Protein AF-A0A1Y6LIG5-F1 (afdb_monomer)

Sequence (321 aa):
MLHDAGLGRTTDVGEYTGQTAYNPFTGQGYNPLLRKSNYSGFVENLHLRDEGGRVHIETVPLVTDLVQSIHDTGANVVLQLDFKEKDAVAPTYYALKSMTNAAGVPANEWCIYKTQAVWWKTPEDFEAEAWVQDAFANNISLTLLPVYQPADSWSWDIAASVKAFQRTNYSISSEFEKKSQGGPLQEGQDAVLDGRAEGNVSFDTFGCFFAIGDLVQPISTAFYDTANFSLPADERVNGSVFQYSENHAPVLLDIFAGNATSDGRDHRSDFDWILQQGNTWVIADTADLWHARLQAEGKRNLTRMLADGKSLPEPGRGWYV

Foldseek 3Di:
DDDDQWDQPFWCLQVVVVKAGQFLQQLDIDTDGPVVDDVPPGQQCIFTADLLGDTDPDGDDDPLVVLVVQQVVVPPAAAEDQDPDPVVVLVVLVSQQPGAHVVRHGNQLRHEDEDACVCPLAPVSVCPDPSNVVCVVVVNQGAYEYEYELVVLVPDDLLVSLLRLQQDLRYAEYEYLQFEPPFSCNSNLVSLVVCVVVVNGNYSAYEYEQCQASDDDNPDPSGRCSPPDDDDPDQDDPLWGWHGDNNHHTDTPLVVCPSRYPPSGRCSNPVVVRVVSPHPDYDYDPVVVVCVVCVVVVNDDCVVVDDPPDDDDDPDDPDDD

pLDDT: mean 85.9, std 14.22, range [24.58, 98.5]

Organism: NCBI:txid1276529

Mean predicted aligned error: 7.22 Å

Secondary structure (DSSP, 8-state):
--SSSBSTTTB-HHHHTTSPPPBTTTTBS---BGGGS-TTTTGGGPEEE-TTS-EEEEE---HHHHHHHHHHHT----EEEE-SSGGGHHHHHHHHTT-B-TT--BHHHHEEEEEEGGG-SSHHHHHTSHHHHHHHHTT----EEEEE-TTGGGTS-HHHHHHHHTT-SSB--EEE---STTSTTHHHHHHHHHHHHHS--S---EEEEE---S-----SSS----TTPPPPSSSEETTEEEEEETTEEEEEGGGGTGGG-SSS--GGG-HHHHHHTT-SEEEES-HHHHHHHHHHTT----GGGSPTTPPPPP---SS--

Structure (mmCIF, N/CA/C/O backbone):
data_AF-A0A1Y6LIG5-F1
#
_entry.id   AF-A0A1Y6LIG5-F1
#
loop_
_atom_site.group_PDB
_atom_site.id
_atom_site.type_symbol
_atom_site.label_atom_id
_atom_site.label_alt_id
_atom_site.label_comp_id
_atom_site.label_asym_id
_atom_site.label_entity_id
_atom_site.label_seq_id
_atom_site.pdbx_PDB_ins_code
_atom_site.Cartn_x
_atom_site.Cartn_y
_atom_site.Cartn_z
_atom_site.occupancy
_atom_site.B_iso_or_equiv
_atom_site.auth_seq_id
_atom_site.auth_comp_id
_atom_site.auth_asym_id
_atom_site.auth_atom_id
_atom_site.pdbx_PDB_model_num
ATOM 1 N N . MET A 1 1 ? 1.747 -1.627 12.803 1.00 89.06 1 MET A N 1
ATOM 2 C CA . MET A 1 1 ? 1.255 -1.739 11.417 1.00 89.06 1 MET A CA 1
ATOM 3 C C . MET A 1 1 ? -0.187 -1.283 11.422 1.00 89.06 1 MET A C 1
ATOM 5 O O . MET A 1 1 ? -0.983 -1.905 12.110 1.00 89.06 1 MET A O 1
ATOM 9 N N . LEU A 1 2 ? -0.508 -0.179 10.751 1.00 90.88 2 LEU A N 1
ATOM 10 C CA . LEU A 1 2 ? -1.855 0.397 10.727 1.00 90.88 2 LEU A CA 1
ATOM 11 C C . LEU A 1 2 ? -2.126 0.993 9.347 1.00 90.88 2 LEU A C 1
ATOM 13 O O . LEU A 1 2 ? -1.211 1.525 8.721 1.00 90.88 2 LEU A O 1
ATOM 17 N N . HIS A 1 3 ? -3.372 0.885 8.888 1.00 88.81 3 HIS A N 1
ATOM 18 C CA . HIS A 1 3 ? -3.803 1.460 7.614 1.00 88.81 3 HIS A CA 1
ATOM 19 C C . HIS A 1 3 ? -3.989 2.982 7.703 1.00 88.81 3 HIS A C 1
ATOM 21 O O . HIS A 1 3 ? -3.604 3.714 6.793 1.00 88.81 3 HIS A O 1
ATOM 27 N N . ASP A 1 4 ? -4.585 3.452 8.798 1.00 88.88 4 ASP A N 1
ATOM 28 C CA . ASP A 1 4 ? -5.012 4.839 8.955 1.00 88.88 4 ASP A CA 1
ATOM 29 C C . ASP A 1 4 ? -3.943 5.712 9.607 1.00 88.88 4 ASP A C 1
ATOM 31 O O . ASP A 1 4 ? -3.130 5.259 10.412 1.00 88.88 4 ASP A O 1
ATOM 35 N N . ALA A 1 5 ? -4.020 7.016 9.335 1.00 90.31 5 ALA A N 1
ATOM 36 C CA . ALA A 1 5 ? -3.227 8.011 10.050 1.00 90.31 5 ALA A CA 1
ATOM 37 C C . ALA A 1 5 ? -3.670 8.188 11.516 1.00 90.31 5 ALA A C 1
ATOM 39 O O . ALA A 1 5 ? -2.888 8.670 12.338 1.00 90.31 5 ALA A O 1
ATOM 40 N N . GLY A 1 6 ? -4.920 7.844 11.839 1.00 93.00 6 GLY A N 1
ATOM 41 C CA . GLY A 1 6 ? -5.501 7.921 13.176 1.00 93.00 6 GLY A CA 1
ATOM 42 C C . GLY A 1 6 ? -5.619 6.551 13.846 1.00 93.00 6 GLY A C 1
ATOM 43 O O . GLY A 1 6 ? -5.797 5.538 13.178 1.00 93.00 6 GLY A O 1
ATOM 44 N N . LEU A 1 7 ? -5.529 6.518 15.176 1.00 95.56 7 LEU A N 1
ATOM 45 C CA . LEU A 1 7 ? -5.604 5.283 15.966 1.00 95.56 7 LEU A CA 1
ATOM 46 C C . LEU A 1 7 ? -7.049 4.813 16.226 1.00 95.56 7 LEU A C 1
ATOM 48 O O . LEU A 1 7 ? -7.279 3.645 16.515 1.00 95.56 7 LEU A O 1
ATOM 52 N N . GLY A 1 8 ? -8.039 5.698 16.140 1.00 93.44 8 GLY A N 1
ATOM 53 C CA . GLY A 1 8 ? -9.377 5.476 16.689 1.00 93.44 8 GLY A CA 1
ATOM 54 C C . GLY A 1 8 ? -10.222 4.419 15.977 1.00 93.44 8 GLY A C 1
ATOM 55 O O . GLY A 1 8 ? -10.993 3.728 16.635 1.00 93.44 8 GLY A O 1
ATOM 56 N N . ARG A 1 9 ? -10.104 4.276 14.649 1.00 89.56 9 ARG A N 1
ATOM 57 C CA . ARG A 1 9 ? -10.983 3.369 13.885 1.00 89.56 9 ARG A CA 1
ATOM 58 C C . ARG A 1 9 ? -10.704 1.900 14.193 1.00 89.56 9 ARG A C 1
ATOM 60 O O . ARG A 1 9 ? -11.644 1.130 14.369 1.00 89.56 9 ARG A O 1
ATOM 67 N N . THR A 1 10 ? -9.428 1.532 14.253 1.00 92.62 10 THR A N 1
ATOM 68 C CA . THR A 1 10 ? -8.965 0.137 14.312 1.00 92.62 10 THR A CA 1
ATOM 69 C C . THR A 1 10 ? -8.335 -0.226 15.652 1.00 92.62 10 THR A C 1
ATOM 71 O O . THR A 1 10 ? -7.702 -1.274 15.753 1.00 92.62 10 THR A O 1
ATOM 74 N N . THR A 1 11 ? -8.462 0.628 16.673 1.00 96.00 11 THR A N 1
ATOM 75 C CA . THR A 1 11 ? -7.989 0.327 18.031 1.00 96.00 11 THR A CA 1
ATOM 76 C C . THR A 1 11 ? -9.001 0.730 19.107 1.00 96.00 11 THR A C 1
ATOM 78 O O . THR A 1 11 ? -10.053 1.313 18.824 1.00 96.00 11 THR A O 1
ATOM 81 N N . ASP A 1 12 ? -8.683 0.422 20.359 1.00 95.94 12 ASP A N 1
ATOM 82 C CA . ASP A 1 12 ? -9.413 0.823 21.563 1.00 95.94 12 ASP A CA 1
ATOM 83 C C . ASP A 1 12 ? -8.866 2.100 22.230 1.00 95.9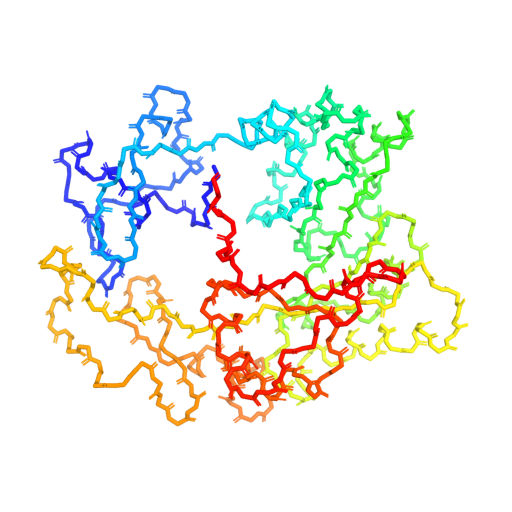4 12 ASP A C 1
ATOM 85 O O . ASP A 1 12 ? -9.134 2.357 23.401 1.00 95.94 12 ASP A O 1
ATOM 89 N N . VAL A 1 13 ? -8.112 2.939 21.507 1.00 97.44 13 VAL A N 1
ATOM 90 C CA . VAL A 1 13 ? -7.449 4.136 22.066 1.00 97.44 13 VAL A CA 1
ATOM 91 C C . VAL A 1 13 ? -8.383 5.081 22.836 1.00 97.44 13 VAL A C 1
ATOM 93 O O . VAL A 1 13 ? -7.949 5.737 23.787 1.00 97.44 13 VAL A O 1
ATOM 96 N N . GLY A 1 14 ? -9.660 5.166 22.450 1.00 95.81 14 GLY A N 1
ATOM 97 C CA . GLY A 1 14 ? -10.672 5.911 23.197 1.00 95.81 14 GLY A CA 1
ATOM 98 C C . GLY A 1 14 ? -10.867 5.309 24.583 1.00 95.81 14 GLY A C 1
ATOM 99 O O . GLY A 1 14 ? -10.569 5.959 25.584 1.00 95.81 14 GLY A O 1
ATOM 100 N N . GLU A 1 15 ? -11.275 4.045 24.637 1.00 94.62 15 GLU A N 1
ATOM 101 C CA . GLU A 1 15 ? -11.509 3.291 25.865 1.00 94.62 15 GLU A CA 1
ATOM 102 C C . GLU A 1 15 ? -10.270 3.217 26.758 1.00 94.62 15 GLU A C 1
ATOM 104 O O . GLU A 1 15 ? -10.359 3.515 27.950 1.00 94.62 15 GLU A O 1
ATOM 109 N N . TYR A 1 16 ? -9.109 2.902 26.180 1.00 96.25 16 TYR A N 1
ATOM 110 C CA . TYR A 1 16 ? -7.832 2.812 26.889 1.00 96.25 16 TYR A CA 1
ATOM 111 C C . TYR A 1 16 ? -7.456 4.131 27.584 1.00 96.25 16 TYR A C 1
ATOM 113 O O . TYR A 1 16 ? -6.879 4.131 28.671 1.00 96.25 16 TYR A O 1
ATOM 121 N N . THR A 1 17 ? -7.814 5.275 26.988 1.00 96.25 17 THR A N 1
ATOM 122 C CA . THR A 1 17 ? -7.544 6.609 27.557 1.00 96.25 17 THR A CA 1
ATOM 123 C C . THR A 1 17 ? -8.713 7.192 28.356 1.00 96.25 17 THR A C 1
ATOM 125 O O . THR A 1 17 ? -8.629 8.332 28.817 1.00 96.25 17 THR A O 1
ATOM 128 N N . GLY A 1 18 ? -9.800 6.436 28.545 1.00 95.69 18 GLY A N 1
ATOM 129 C CA . GLY A 1 18 ? -11.006 6.897 29.239 1.00 95.69 18 GLY A CA 1
ATOM 130 C C . GLY A 1 18 ? -11.817 7.943 28.464 1.00 95.69 18 GLY A C 1
ATOM 131 O O . GLY A 1 18 ? -12.606 8.677 29.058 1.00 95.69 18 GLY A O 1
ATOM 132 N N . GLN A 1 19 ? -11.612 8.039 27.151 1.00 96.31 19 GLN A N 1
ATOM 133 C CA . GLN A 1 19 ? -12.346 8.913 26.243 1.00 96.31 19 GLN A CA 1
ATOM 134 C C . GLN A 1 19 ? -13.393 8.132 25.442 1.00 96.31 19 GLN A C 1
ATOM 136 O O . GLN A 1 19 ? -13.410 6.904 25.409 1.00 96.31 19 GLN A O 1
ATOM 141 N N . THR A 1 20 ? -14.290 8.853 24.772 1.00 92.31 20 THR A N 1
ATOM 142 C CA . THR A 1 20 ? -15.280 8.235 23.885 1.00 92.31 20 THR A CA 1
ATOM 143 C C . THR A 1 20 ? -14.583 7.522 22.725 1.00 92.31 20 THR A C 1
ATOM 145 O O . THR A 1 20 ? -13.754 8.131 22.043 1.00 92.31 20 THR A O 1
ATOM 148 N N . ALA A 1 21 ? -14.947 6.260 22.482 1.00 90.94 21 ALA A N 1
ATOM 149 C CA . ALA A 1 21 ? -14.489 5.482 21.333 1.00 90.94 21 ALA A CA 1
ATOM 150 C C . ALA A 1 21 ? -14.744 6.232 20.020 1.00 90.94 21 ALA A C 1
ATOM 152 O O . ALA A 1 21 ? -15.788 6.872 19.858 1.00 90.94 21 ALA A O 1
ATOM 153 N N . TYR A 1 22 ? -13.793 6.168 19.088 1.00 89.31 22 TYR A N 1
ATOM 154 C CA . TYR A 1 22 ? -13.979 6.787 17.784 1.00 89.31 22 TYR A CA 1
ATOM 155 C C . TYR A 1 22 ? -14.976 6.003 16.940 1.00 89.31 22 TYR A C 1
ATOM 157 O O . TYR A 1 22 ? -14.921 4.778 16.834 1.00 89.31 22 TYR A O 1
ATOM 165 N N . ASN A 1 23 ? -15.869 6.743 16.306 1.00 82.31 23 ASN A N 1
ATOM 166 C CA . ASN A 1 23 ? -16.876 6.228 15.415 1.00 82.31 23 ASN A CA 1
ATOM 167 C C . ASN A 1 23 ? -16.549 6.682 13.987 1.00 82.31 23 ASN A C 1
ATOM 169 O O . ASN A 1 23 ? -16.702 7.873 13.689 1.00 82.31 23 ASN A O 1
ATOM 173 N N . PRO A 1 24 ? -16.128 5.764 13.098 1.00 79.38 24 PRO A N 1
ATOM 174 C CA . PRO A 1 24 ? -15.771 6.131 11.736 1.00 79.38 24 PRO A CA 1
ATOM 175 C C . PRO A 1 24 ? -16.965 6.765 11.016 1.00 79.38 24 PRO A C 1
ATOM 177 O O . PRO A 1 24 ? -16.829 7.820 10.418 1.00 79.38 24 PRO A O 1
ATOM 180 N N . PHE A 1 25 ? -18.181 6.246 11.167 1.00 75.06 25 PHE A N 1
ATOM 181 C CA . PHE A 1 25 ? -19.327 6.735 10.396 1.00 75.06 25 PHE A CA 1
ATOM 182 C C . PHE A 1 25 ? -19.793 8.155 10.735 1.00 75.06 25 PHE A C 1
ATOM 184 O O . PHE A 1 25 ? -20.510 8.772 9.947 1.00 75.06 25 PHE A O 1
ATOM 191 N N . THR A 1 26 ? -19.419 8.675 11.905 1.00 76.44 26 THR A N 1
ATOM 192 C CA . THR A 1 26 ? -19.791 10.029 12.341 1.00 76.44 26 THR A CA 1
ATOM 193 C C . THR A 1 26 ? -18.596 10.967 12.466 1.00 76.44 26 THR A C 1
ATOM 195 O O . THR A 1 26 ? -18.784 12.178 12.579 1.00 76.44 26 THR A O 1
ATOM 198 N N . GLY A 1 27 ? -17.372 10.432 12.476 1.00 81.44 27 GLY A N 1
ATOM 199 C CA . GLY A 1 27 ? -16.157 11.182 12.786 1.00 81.44 27 GLY A CA 1
ATOM 200 C C . GLY A 1 27 ? -16.046 11.638 14.243 1.00 81.44 27 GLY A C 1
ATOM 201 O O . GLY A 1 27 ? -15.191 12.461 14.563 1.00 81.44 27 GLY A O 1
ATOM 202 N N . GLN A 1 28 ? -16.915 11.158 15.136 1.00 86.12 28 GLN A N 1
ATOM 203 C CA . GLN A 1 28 ? -16.924 11.564 16.542 1.00 86.12 28 GLN A CA 1
ATOM 204 C C . GLN A 1 28 ? -16.112 10.607 17.419 1.00 86.12 28 GLN A C 1
ATOM 206 O O . GLN A 1 28 ? -15.974 9.431 17.105 1.00 86.12 28 GLN A O 1
ATOM 211 N N . GLY A 1 29 ? -15.610 11.106 18.551 1.00 90.12 29 GLY A N 1
ATOM 212 C CA . GLY A 1 29 ? -14.805 10.338 19.509 1.00 90.12 29 GLY A CA 1
ATOM 213 C C . GLY A 1 29 ? -13.301 10.598 19.388 1.00 90.12 29 GLY A C 1
ATOM 214 O O . GLY A 1 29 ? -12.862 11.482 18.651 1.00 90.12 29 GLY A O 1
ATOM 215 N N . TYR A 1 30 ? -12.499 9.871 20.165 1.00 95.00 30 TYR A N 1
ATOM 216 C CA . TYR A 1 30 ? -11.060 10.107 20.277 1.00 95.00 30 TYR A CA 1
ATOM 217 C C . TYR A 1 30 ? -10.262 9.361 19.204 1.00 95.00 30 TYR A C 1
ATOM 219 O O . TYR A 1 30 ? -10.146 8.138 19.236 1.00 95.00 30 TYR A O 1
ATOM 227 N N . ASN A 1 31 ? -9.672 10.114 18.273 1.00 94.56 31 ASN A N 1
ATOM 228 C CA . ASN A 1 31 ? -8.853 9.591 17.178 1.00 94.56 31 ASN A CA 1
ATOM 229 C C . ASN A 1 31 ? -7.516 10.347 17.064 1.00 94.56 31 ASN A C 1
ATOM 231 O O . ASN A 1 31 ? -7.355 11.207 16.194 1.00 94.56 31 ASN A O 1
ATOM 235 N N . PRO A 1 32 ? -6.555 10.110 17.974 1.00 95.88 32 PRO A N 1
ATOM 236 C CA . PRO A 1 32 ? -5.245 10.741 17.888 1.00 95.88 32 PRO A CA 1
ATOM 237 C C . PRO A 1 32 ? -4.475 10.240 16.660 1.00 95.88 32 PRO A C 1
ATOM 239 O O . PRO A 1 32 ? -4.573 9.077 16.272 1.00 95.88 32 PRO A O 1
ATOM 242 N N . LEU A 1 33 ? -3.674 11.130 16.070 1.00 94.69 33 LEU A N 1
ATOM 243 C CA . LEU A 1 33 ? -2.802 10.794 14.945 1.00 94.69 33 LEU A CA 1
ATOM 244 C C . LEU A 1 33 ? -1.640 9.908 15.406 1.00 94.69 33 LEU A C 1
ATOM 246 O O . LEU A 1 33 ? -0.887 10.320 16.289 1.00 94.69 33 LEU A O 1
ATOM 250 N N . LEU A 1 34 ? -1.423 8.781 14.726 1.00 93.44 34 LEU A N 1
ATOM 251 C CA . LEU A 1 34 ? -0.337 7.835 14.990 1.00 93.44 34 LEU A CA 1
ATOM 252 C C . LEU A 1 34 ? 1.034 8.524 15.013 1.00 93.44 34 LEU A C 1
ATOM 254 O O . LEU A 1 34 ? 1.793 8.353 15.959 1.00 93.44 34 LEU A O 1
ATOM 258 N N . ARG A 1 35 ? 1.327 9.384 14.028 1.00 91.88 35 ARG A N 1
ATOM 259 C CA . ARG A 1 35 ? 2.599 10.135 13.946 1.00 91.88 35 ARG A CA 1
ATOM 260 C C . ARG A 1 35 ? 2.861 11.091 15.119 1.00 91.88 35 ARG A C 1
ATOM 262 O O . ARG A 1 35 ? 3.951 11.639 15.237 1.00 91.88 35 ARG A O 1
ATOM 269 N N . LYS A 1 36 ? 1.848 11.363 15.950 1.00 94.44 36 LYS A N 1
ATOM 270 C CA . LYS A 1 36 ? 1.950 12.192 17.164 1.00 94.44 36 LYS A CA 1
ATOM 271 C C . LYS A 1 36 ? 1.927 11.353 18.446 1.00 94.44 36 LYS A C 1
ATOM 273 O O . LYS A 1 36 ? 1.866 11.919 19.536 1.00 94.44 36 LYS A O 1
ATOM 278 N N . SER A 1 37 ? 1.946 10.032 18.324 1.00 95.06 37 SER A N 1
ATOM 279 C CA . SER A 1 37 ? 1.871 9.085 19.427 1.00 95.06 37 SER A CA 1
ATOM 280 C C . SER A 1 37 ? 3.176 8.307 19.543 1.00 95.06 37 SER A C 1
ATOM 282 O O . SER A 1 37 ? 3.782 7.926 18.544 1.00 95.06 37 SER A O 1
ATOM 284 N N . ASN A 1 38 ? 3.614 8.055 20.775 1.00 95.06 38 ASN A N 1
ATOM 285 C CA . ASN A 1 38 ? 4.761 7.185 21.012 1.00 95.06 38 ASN A CA 1
ATOM 286 C C . ASN A 1 38 ? 4.346 5.734 20.796 1.00 95.06 38 ASN A C 1
ATOM 288 O O . ASN A 1 38 ? 3.293 5.322 21.281 1.00 95.06 38 ASN A O 1
ATOM 292 N N . TYR A 1 39 ? 5.185 4.953 20.116 1.00 94.38 39 TYR A N 1
ATOM 293 C CA . TYR A 1 39 ? 4.934 3.521 20.025 1.00 94.38 39 TYR A CA 1
ATOM 294 C C . TYR A 1 39 ? 5.105 2.854 21.396 1.00 94.38 39 TYR A C 1
ATOM 296 O O . TYR A 1 39 ? 4.136 2.375 21.989 1.00 94.38 39 TYR A O 1
ATOM 304 N N . SER A 1 40 ? 6.324 2.922 21.935 1.00 95.44 40 SER A N 1
ATOM 305 C CA . SER A 1 40 ? 6.654 2.348 23.237 1.00 95.44 40 SER A CA 1
ATOM 306 C C . SER A 1 40 ? 5.938 3.067 24.375 1.00 95.44 40 SER A C 1
ATOM 308 O O . SER A 1 40 ? 5.908 4.300 24.442 1.00 95.44 40 SER A O 1
ATOM 310 N N . GLY A 1 41 ? 5.370 2.280 25.283 1.00 94.69 41 GLY A N 1
ATOM 311 C CA . GLY A 1 41 ? 4.586 2.742 26.422 1.00 94.69 41 GLY A CA 1
ATOM 312 C C . GLY A 1 41 ? 3.174 3.217 26.076 1.00 94.69 41 GLY A C 1
ATOM 313 O O . GLY A 1 41 ? 2.446 3.606 26.988 1.00 94.69 41 GLY A O 1
ATOM 314 N N . PHE A 1 42 ? 2.763 3.196 24.802 1.00 97.12 42 PHE A N 1
ATOM 315 C CA . PHE A 1 42 ? 1.418 3.620 24.413 1.00 97.12 42 PHE A CA 1
ATOM 316 C C . PHE A 1 42 ? 0.816 2.772 23.288 1.00 97.12 42 PHE A C 1
ATOM 318 O O . PHE A 1 42 ? 0.018 1.897 23.605 1.00 97.12 42 PHE A O 1
ATOM 325 N N . VAL A 1 43 ? 1.183 2.981 22.015 1.00 97.31 43 VAL A N 1
ATOM 326 C CA . VAL A 1 43 ? 0.528 2.286 20.881 1.00 97.31 43 VAL A CA 1
ATOM 327 C C . VAL A 1 43 ? 0.656 0.765 20.977 1.00 97.31 43 VAL A C 1
ATOM 329 O O . VAL A 1 43 ? -0.293 0.064 20.647 1.00 97.31 43 VAL A O 1
ATOM 332 N N . GLU A 1 44 ? 1.784 0.254 21.472 1.00 96.12 44 GLU A N 1
ATOM 333 C CA . GLU A 1 44 ? 2.007 -1.193 21.635 1.00 96.12 44 GLU A CA 1
ATOM 334 C C . GLU A 1 44 ? 1.032 -1.872 22.617 1.00 96.12 44 GLU A C 1
ATOM 336 O O . GLU A 1 44 ? 0.859 -3.088 22.571 1.00 96.12 44 GLU A O 1
ATOM 341 N N . ASN A 1 45 ? 0.388 -1.092 23.493 1.00 97.00 45 ASN A N 1
ATOM 342 C CA . ASN A 1 45 ? -0.582 -1.576 24.478 1.00 97.00 45 ASN A CA 1
ATOM 343 C C . ASN A 1 45 ? -2.037 -1.412 24.012 1.00 97.00 45 ASN A C 1
ATOM 345 O O . ASN A 1 45 ? -2.946 -1.797 24.742 1.00 97.00 45 ASN A O 1
ATOM 349 N N . LEU A 1 46 ? -2.263 -0.808 22.841 1.00 97.88 46 LEU A N 1
ATOM 350 C CA . LEU A 1 46 ? -3.599 -0.658 22.274 1.00 97.88 46 LEU A CA 1
ATOM 351 C C . LEU A 1 46 ? -4.041 -1.966 21.631 1.00 97.88 46 LEU A C 1
ATOM 353 O O . LEU A 1 46 ? -3.270 -2.602 20.906 1.00 97.88 46 LEU A O 1
ATOM 357 N 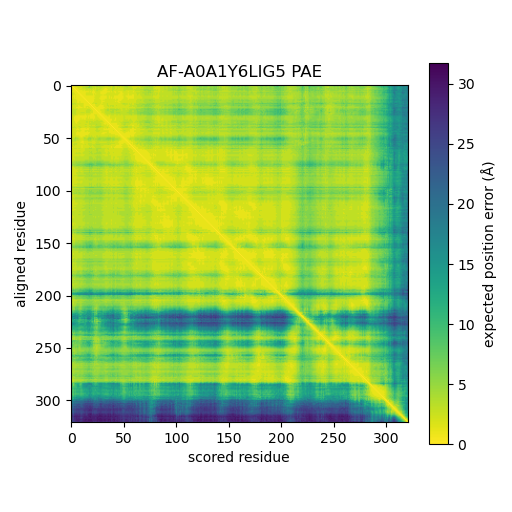N . HIS A 1 47 ? -5.299 -2.313 21.850 1.00 97.44 47 HIS A N 1
ATOM 358 C CA . HIS A 1 47 ? -5.935 -3.497 21.302 1.00 97.44 47 HIS A CA 1
ATOM 359 C C . HIS A 1 47 ? -6.637 -3.192 19.982 1.00 97.44 47 HIS A C 1
ATOM 361 O O . HIS A 1 47 ? -7.193 -2.109 19.792 1.00 97.44 47 HIS A O 1
ATOM 367 N N . LEU A 1 48 ? -6.611 -4.148 19.055 1.00 95.44 48 LEU A N 1
ATOM 368 C CA . LEU A 1 48 ? -7.187 -4.001 17.724 1.00 95.44 48 LEU A CA 1
ATOM 369 C C . LEU A 1 48 ? -8.713 -4.092 17.756 1.00 95.44 48 LEU A C 1
ATOM 371 O O . LEU A 1 48 ? -9.299 -4.872 18.505 1.00 95.44 48 LEU A O 1
ATOM 375 N N . ARG A 1 49 ? -9.355 -3.310 16.890 1.00 90.94 49 ARG A N 1
ATOM 376 C CA . ARG A 1 49 ? -10.803 -3.305 16.685 1.00 90.94 49 ARG A CA 1
ATOM 377 C C . ARG A 1 49 ? -11.148 -3.785 15.282 1.00 90.94 49 ARG A C 1
ATOM 379 O O . ARG A 1 49 ? -10.541 -3.319 14.321 1.00 90.94 49 ARG A O 1
ATOM 386 N N . ASP A 1 50 ? -12.131 -4.677 15.180 1.00 84.94 50 ASP A N 1
ATOM 387 C CA . ASP A 1 50 ? -12.647 -5.150 13.890 1.00 84.94 50 ASP A CA 1
ATOM 388 C C . ASP A 1 50 ? -13.697 -4.221 13.264 1.00 84.94 50 ASP A C 1
ATOM 390 O O . ASP A 1 50 ? -14.168 -3.260 13.870 1.00 84.94 50 ASP A O 1
ATOM 394 N N . GLU A 1 51 ? -14.101 -4.540 12.036 1.00 76.50 51 GLU A N 1
ATOM 395 C CA . GLU A 1 51 ? -15.075 -3.796 11.231 1.00 76.50 51 GLU A CA 1
ATOM 396 C C . GLU A 1 51 ? -16.478 -3.782 11.856 1.00 76.50 51 GLU A C 1
ATOM 398 O O . GLU A 1 51 ? -17.309 -2.936 11.527 1.00 76.50 51 GLU A O 1
ATOM 403 N N . GLY A 1 52 ? -16.751 -4.713 12.773 1.00 74.19 52 GLY A N 1
ATOM 404 C CA . GLY A 1 52 ? -17.974 -4.751 13.562 1.00 74.19 52 GLY A CA 1
ATOM 405 C C . GLY A 1 52 ? -17.912 -3.907 14.829 1.00 74.19 52 GLY A C 1
ATOM 406 O O . GLY A 1 52 ? -18.919 -3.845 15.523 1.00 74.19 52 GLY A O 1
ATOM 407 N N . GLY A 1 53 ? -16.771 -3.290 15.140 1.00 79.19 53 GLY A N 1
ATOM 408 C CA . GLY A 1 53 ? -16.558 -2.475 16.329 1.00 79.19 53 GLY A CA 1
ATOM 409 C C . GLY A 1 53 ? -16.076 -3.247 17.559 1.00 79.19 53 GLY A C 1
ATOM 410 O O . GLY A 1 53 ? -15.920 -2.639 18.621 1.00 79.19 53 GLY A O 1
ATOM 411 N N . ARG A 1 54 ? -15.813 -4.557 17.454 1.00 85.25 54 ARG A N 1
ATOM 412 C CA . ARG A 1 54 ? -15.376 -5.389 18.588 1.00 85.25 54 ARG A CA 1
ATOM 413 C C . ARG A 1 54 ? -13.882 -5.224 18.824 1.00 85.25 54 ARG A C 1
ATOM 415 O O . ARG A 1 54 ? -13.103 -5.273 17.877 1.00 85.25 54 ARG A O 1
ATOM 422 N N . VAL A 1 55 ? -13.499 -5.067 20.088 1.00 90.81 55 VAL A N 1
ATOM 423 C CA . VAL A 1 55 ? -12.096 -5.022 20.518 1.00 90.81 55 VAL A CA 1
ATOM 424 C C . VAL A 1 55 ? -11.608 -6.444 20.780 1.00 90.81 55 VAL A C 1
ATOM 426 O O . VAL A 1 55 ? -12.276 -7.214 21.475 1.00 90.81 55 VAL A O 1
ATOM 429 N N . HIS A 1 56 ? -10.455 -6.778 20.214 1.00 92.25 56 HIS A N 1
ATOM 430 C CA . HIS A 1 56 ? -9.809 -8.081 20.322 1.00 92.25 56 HIS A CA 1
ATOM 431 C C . HIS A 1 56 ? -8.605 -8.038 21.264 1.00 92.25 56 HIS A C 1
ATOM 433 O O . HIS A 1 56 ? -8.252 -6.987 21.780 1.00 92.25 56 HIS A O 1
ATOM 439 N N . ILE A 1 57 ? -7.987 -9.185 21.545 1.00 95.00 57 ILE A N 1
ATOM 440 C CA . ILE A 1 57 ? -6.837 -9.241 22.466 1.00 95.00 57 ILE A CA 1
ATOM 441 C C . ILE A 1 57 ? -5.521 -8.871 21.776 1.00 95.00 57 ILE A C 1
ATOM 443 O O . ILE A 1 57 ? -4.556 -8.502 22.440 1.00 95.00 57 ILE A O 1
ATOM 447 N N . GLU A 1 58 ? -5.480 -8.966 20.453 1.00 95.00 58 GLU A N 1
ATOM 448 C CA . GLU A 1 58 ? -4.348 -8.632 19.609 1.00 95.00 58 GLU A CA 1
ATOM 449 C C . GLU A 1 58 ? -4.031 -7.142 19.722 1.00 95.00 58 GLU A C 1
ATOM 451 O O . GLU A 1 58 ? -4.931 -6.302 19.740 1.00 95.00 58 GLU A O 1
ATOM 456 N N . THR A 1 59 ? -2.745 -6.813 19.788 1.00 95.88 59 THR A N 1
ATOM 457 C CA . THR A 1 59 ? -2.264 -5.433 19.850 1.00 95.88 59 THR A CA 1
ATOM 458 C C . THR A 1 59 ? -1.685 -4.987 18.514 1.00 95.88 59 THR A C 1
ATOM 460 O O . THR A 1 59 ? -1.528 -5.783 17.588 1.00 95.88 59 THR A O 1
ATOM 463 N N . VAL A 1 60 ? -1.378 -3.695 18.387 1.00 95.44 60 VAL A N 1
ATOM 464 C CA . VAL A 1 60 ? -0.748 -3.139 17.181 1.00 95.44 60 VAL A CA 1
ATOM 465 C C . VAL A 1 60 ? 0.690 -3.673 17.043 1.00 95.44 60 VAL A C 1
ATOM 467 O O . VAL A 1 60 ? 1.533 -3.282 17.845 1.00 95.44 60 VAL A O 1
ATOM 470 N N . PRO A 1 61 ? 1.026 -4.485 16.019 1.00 94.12 61 PRO A N 1
ATOM 471 C CA . PRO A 1 61 ? 2.356 -5.092 15.917 1.00 94.12 61 PRO A CA 1
ATOM 472 C C . PRO A 1 61 ? 3.371 -4.167 15.231 1.00 94.12 61 PRO A C 1
ATOM 474 O O . PRO A 1 61 ? 2.997 -3.332 14.392 1.00 94.12 61 PRO A O 1
ATOM 477 N N . LEU A 1 62 ? 4.671 -4.352 15.487 1.00 94.31 62 LEU A N 1
ATOM 478 C CA . LEU A 1 62 ? 5.716 -3.818 14.608 1.00 94.31 62 LEU A CA 1
ATOM 479 C C . LEU A 1 62 ? 5.855 -4.678 13.349 1.00 94.31 62 LEU A C 1
ATOM 481 O O . LEU A 1 62 ? 5.573 -5.875 13.345 1.00 94.31 62 LEU A O 1
ATOM 485 N N . VAL A 1 63 ? 6.366 -4.076 12.273 1.00 95.06 63 VAL A N 1
ATOM 486 C CA . VAL A 1 63 ? 6.737 -4.829 11.062 1.00 95.06 63 VAL A CA 1
ATOM 487 C C . VAL A 1 63 ? 7.809 -5.885 11.363 1.00 95.06 63 VAL A C 1
ATOM 489 O O . VAL A 1 63 ? 7.771 -6.979 10.809 1.00 95.06 63 VAL A O 1
ATOM 492 N N . THR A 1 64 ? 8.720 -5.594 12.295 1.00 96.44 64 THR A N 1
ATOM 493 C CA . THR A 1 64 ? 9.748 -6.536 12.752 1.00 96.44 64 THR A CA 1
ATOM 494 C C . THR A 1 64 ? 9.141 -7.740 13.462 1.00 96.44 64 THR A C 1
ATOM 496 O O . THR A 1 64 ? 9.606 -8.852 13.248 1.00 96.44 64 THR A O 1
ATOM 499 N N . ASP A 1 65 ? 8.073 -7.563 14.241 1.00 95.31 65 ASP A N 1
ATOM 500 C CA . ASP A 1 65 ? 7.423 -8.678 14.941 1.00 95.31 65 ASP A CA 1
ATOM 501 C C . ASP A 1 65 ? 6.763 -9.633 13.941 1.00 95.31 65 ASP A C 1
ATOM 503 O O . ASP A 1 65 ? 6.860 -10.854 14.072 1.00 95.31 65 ASP A O 1
ATOM 507 N N . LEU A 1 66 ? 6.150 -9.084 12.885 1.00 94.31 66 LEU A N 1
ATOM 508 C CA . LEU A 1 66 ? 5.575 -9.878 11.801 1.00 94.31 66 LEU A CA 1
ATOM 509 C C . LEU A 1 66 ? 6.653 -10.661 11.038 1.00 94.31 66 LEU A C 1
ATOM 511 O O . LEU A 1 66 ? 6.494 -11.858 10.802 1.00 94.31 66 LEU A O 1
ATOM 515 N N . VAL A 1 67 ? 7.755 -10.005 10.667 1.00 96.06 67 VAL A N 1
ATOM 516 C CA . VAL A 1 67 ? 8.867 -10.656 9.955 1.00 96.06 67 VAL A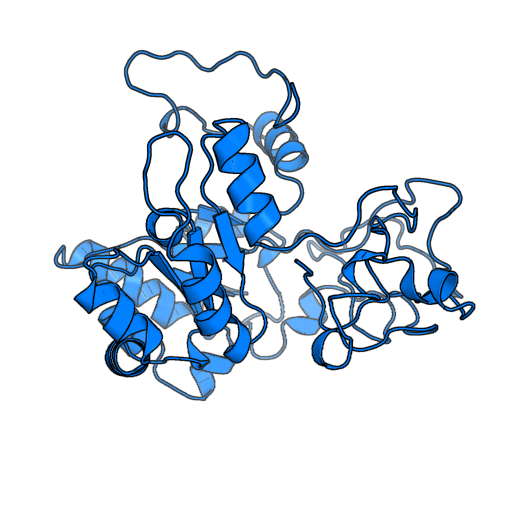 CA 1
ATOM 517 C C . VAL A 1 67 ? 9.514 -11.738 10.821 1.00 96.06 67 VAL A C 1
ATOM 519 O O . VAL A 1 67 ? 9.808 -12.822 10.317 1.00 96.06 67 VAL A O 1
ATOM 522 N N . GLN A 1 68 ? 9.667 -11.493 12.125 1.00 96.44 68 GLN A N 1
ATOM 523 C CA . GLN A 1 68 ? 10.167 -12.491 13.068 1.00 96.44 68 GLN A CA 1
ATOM 524 C C . GLN A 1 68 ? 9.208 -13.683 13.187 1.00 96.44 68 GLN A C 1
ATOM 526 O O . GLN A 1 68 ? 9.645 -14.827 13.133 1.00 96.44 68 GLN A O 1
ATOM 531 N N . SER A 1 69 ? 7.898 -13.439 13.260 1.00 94.75 69 SER A N 1
ATOM 532 C CA . SER A 1 69 ? 6.885 -14.502 13.279 1.00 94.75 69 SER A CA 1
ATOM 533 C C . SER A 1 69 ? 6.931 -15.370 12.014 1.00 94.75 69 SER A C 1
ATOM 535 O O . SER A 1 69 ? 6.898 -16.599 12.093 1.00 94.75 69 SER A O 1
ATOM 537 N N . ILE A 1 70 ? 7.086 -14.760 10.834 1.00 91.75 70 ILE A N 1
ATOM 538 C CA . ILE A 1 70 ? 7.246 -15.481 9.559 1.00 91.75 70 ILE A CA 1
ATOM 539 C C . ILE A 1 70 ? 8.512 -16.343 9.564 1.00 91.75 70 ILE A C 1
ATOM 541 O O . ILE A 1 70 ? 8.471 -17.499 9.137 1.00 91.75 70 ILE A O 1
ATOM 545 N N . HIS A 1 71 ? 9.625 -15.803 10.067 1.00 93.31 71 HIS A N 1
ATOM 546 C CA . HIS A 1 71 ? 10.862 -16.556 10.244 1.00 93.31 71 HIS A CA 1
ATOM 547 C C . HIS A 1 71 ? 10.651 -17.765 11.165 1.00 93.31 71 HIS A C 1
ATOM 549 O O . HIS A 1 71 ? 10.951 -18.891 10.778 1.00 93.31 71 HIS A O 1
ATOM 555 N N . ASP A 1 72 ? 10.095 -17.550 12.356 1.00 94.62 72 ASP A N 1
ATOM 556 C CA . ASP A 1 72 ? 9.990 -18.582 13.390 1.00 94.62 72 ASP A CA 1
ATOM 557 C C . ASP A 1 72 ? 9.005 -19.695 13.016 1.00 94.62 72 ASP A C 1
ATOM 559 O O . ASP A 1 72 ? 9.207 -20.858 13.364 1.00 94.62 72 ASP A O 1
ATOM 563 N N . THR A 1 73 ? 7.953 -19.354 12.272 1.00 92.31 73 THR A N 1
ATOM 564 C CA . THR A 1 73 ? 6.950 -20.317 11.793 1.00 92.31 73 THR A CA 1
ATOM 565 C C . THR A 1 73 ? 7.354 -21.020 10.497 1.00 92.31 73 THR A C 1
ATOM 567 O O . THR A 1 73 ? 6.752 -22.033 10.138 1.00 92.31 73 THR A O 1
ATOM 570 N N . GLY A 1 74 ? 8.352 -20.503 9.774 1.00 84.88 74 GLY A N 1
ATOM 571 C CA . GLY A 1 74 ? 8.703 -20.985 8.438 1.00 84.88 74 GLY A CA 1
ATOM 572 C C . GLY A 1 74 ? 7.614 -20.729 7.394 1.00 84.88 74 GLY A C 1
ATOM 573 O O . GLY A 1 74 ? 7.536 -21.452 6.398 1.00 84.88 74 GLY A O 1
ATOM 574 N N . ALA A 1 75 ? 6.758 -19.726 7.618 1.00 85.19 75 ALA A N 1
ATOM 575 C CA . ALA A 1 75 ? 5.695 -19.376 6.690 1.00 85.19 75 ALA A CA 1
ATOM 576 C C . ALA A 1 75 ? 6.287 -18.936 5.339 1.00 85.19 75 ALA A C 1
ATOM 578 O O . ALA A 1 75 ? 7.160 -18.071 5.268 1.00 85.19 75 ALA A O 1
ATOM 579 N N . ASN A 1 76 ? 5.803 -19.529 4.246 1.00 82.25 76 ASN A N 1
ATOM 580 C CA . ASN A 1 76 ? 6.248 -19.182 2.898 1.00 82.25 76 ASN A CA 1
ATOM 581 C C . ASN A 1 76 ? 5.346 -18.095 2.309 1.00 82.25 76 ASN A C 1
ATOM 583 O O . ASN A 1 76 ? 4.345 -18.394 1.654 1.00 82.25 76 ASN A O 1
ATOM 587 N N . VAL A 1 77 ? 5.676 -16.839 2.603 1.00 86.12 77 VAL A N 1
ATOM 588 C CA . VAL A 1 77 ? 4.842 -15.676 2.285 1.00 86.12 77 VAL A CA 1
ATOM 589 C C . VAL A 1 77 ? 5.688 -14.545 1.711 1.00 86.12 77 VAL A C 1
ATOM 591 O O . VAL A 1 77 ? 6.876 -14.431 2.002 1.00 86.12 77 VAL A O 1
ATOM 594 N N . VAL A 1 78 ? 5.055 -13.686 0.918 1.00 87.19 78 VAL A N 1
ATOM 595 C CA . VAL A 1 78 ? 5.623 -12.419 0.445 1.00 87.19 78 VAL A CA 1
ATOM 596 C C . VAL A 1 78 ? 4.813 -11.300 1.084 1.00 87.19 78 VAL A C 1
ATOM 598 O O . VAL A 1 78 ? 3.582 -11.343 1.053 1.00 87.19 78 VAL A O 1
ATOM 601 N N . LEU A 1 79 ? 5.485 -10.308 1.667 1.00 92.06 79 LEU A N 1
ATOM 602 C CA . LEU A 1 79 ? 4.816 -9.168 2.292 1.00 92.06 79 LEU A CA 1
ATOM 603 C C . LEU A 1 79 ? 4.830 -7.977 1.347 1.00 92.06 79 LEU A C 1
ATOM 605 O O . LEU A 1 79 ? 5.895 -7.552 0.922 1.00 92.06 79 LEU A O 1
ATOM 609 N N . GLN A 1 80 ? 3.665 -7.407 1.057 1.00 93.06 80 GLN A N 1
ATOM 610 C CA . GLN A 1 80 ? 3.573 -6.101 0.408 1.00 93.06 80 GLN A CA 1
ATOM 611 C C . GLN A 1 80 ? 3.414 -5.027 1.479 1.00 93.06 80 GLN A C 1
ATOM 613 O O . GLN A 1 80 ? 2.366 -4.915 2.113 1.00 93.06 80 GLN A O 1
ATOM 618 N N . LEU A 1 81 ? 4.476 -4.260 1.707 1.00 95.62 81 LEU A N 1
ATOM 619 C CA . LEU A 1 81 ? 4.499 -3.159 2.659 1.00 95.62 81 LEU A CA 1
ATOM 620 C C . LEU A 1 81 ? 3.939 -1.912 1.976 1.00 95.62 81 LEU A C 1
ATOM 622 O O . LEU A 1 81 ? 4.672 -1.185 1.310 1.00 95.62 81 LEU A O 1
ATOM 626 N N . ASP A 1 82 ? 2.631 -1.696 2.116 1.00 94.00 82 ASP A N 1
ATOM 627 C CA . ASP A 1 82 ? 1.948 -0.501 1.617 1.00 94.00 82 ASP A CA 1
ATOM 628 C C . ASP A 1 82 ? 2.264 0.707 2.508 1.00 94.00 82 ASP A C 1
ATOM 630 O O . ASP A 1 82 ? 1.631 0.940 3.544 1.00 94.00 82 ASP A O 1
ATOM 634 N N . PHE A 1 83 ? 3.302 1.453 2.136 1.00 95.75 83 PHE A N 1
ATOM 635 C CA . PHE A 1 83 ? 3.741 2.609 2.901 1.00 95.75 83 PHE A CA 1
ATOM 636 C C . PHE A 1 83 ? 2.731 3.752 2.772 1.00 95.75 83 PHE A C 1
ATOM 638 O O . PHE A 1 83 ? 2.384 4.188 1.675 1.00 95.75 83 PHE A O 1
ATOM 645 N N . LYS A 1 84 ? 2.302 4.293 3.917 1.00 92.44 84 LYS A N 1
ATOM 646 C CA . LYS A 1 84 ? 1.391 5.449 3.980 1.00 92.44 84 LYS A CA 1
ATOM 647 C C . LYS A 1 84 ? 2.120 6.794 4.079 1.00 92.44 84 LYS A C 1
ATOM 649 O O . LYS A 1 84 ? 1.555 7.822 3.721 1.00 92.44 84 LYS A O 1
ATOM 654 N N . GLU A 1 85 ? 3.380 6.793 4.517 1.00 93.25 85 GLU A N 1
ATOM 655 C CA . GLU A 1 85 ? 4.223 7.989 4.641 1.00 93.25 85 GLU A CA 1
ATOM 656 C C . GLU A 1 85 ? 5.634 7.719 4.091 1.00 93.25 85 GLU A C 1
ATOM 658 O O . GLU A 1 85 ? 6.230 6.685 4.399 1.00 93.25 85 GLU A O 1
ATOM 663 N N . LYS A 1 86 ? 6.189 8.668 3.318 1.00 96.19 86 LYS A N 1
ATOM 664 C CA . LYS A 1 86 ? 7.537 8.560 2.722 1.00 96.19 86 LYS A CA 1
ATOM 665 C C . LYS A 1 86 ? 8.618 8.348 3.789 1.00 96.19 86 LYS A C 1
ATOM 667 O O . LYS A 1 86 ? 9.495 7.501 3.631 1.00 96.19 86 LYS A O 1
ATOM 672 N N . ASP A 1 87 ? 8.513 9.070 4.903 1.00 95.00 87 ASP A N 1
ATOM 673 C CA . ASP A 1 87 ? 9.511 9.064 5.979 1.00 95.00 87 ASP A CA 1
ATOM 674 C C . ASP A 1 87 ? 9.569 7.731 6.747 1.00 95.00 87 ASP A C 1
ATOM 676 O O . ASP A 1 87 ? 10.541 7.468 7.453 1.00 95.00 87 ASP A O 1
ATOM 680 N N . ALA A 1 88 ? 8.568 6.855 6.590 1.00 94.94 88 ALA A N 1
ATOM 681 C CA . ALA A 1 88 ? 8.558 5.524 7.198 1.00 94.94 88 ALA A CA 1
ATOM 682 C C . ALA A 1 88 ? 9.376 4.485 6.407 1.00 94.94 88 ALA A C 1
ATOM 684 O O . ALA A 1 88 ? 9.715 3.430 6.953 1.00 94.94 88 ALA A O 1
ATOM 685 N N . VAL A 1 89 ? 9.719 4.768 5.144 1.00 97.69 89 VAL A N 1
ATOM 686 C CA . VAL A 1 89 ? 10.381 3.808 4.245 1.00 97.69 89 VAL A CA 1
ATOM 687 C C . VAL A 1 89 ? 11.805 3.495 4.708 1.00 97.69 89 VAL A C 1
ATOM 689 O O . VAL A 1 89 ? 12.128 2.335 4.968 1.00 97.69 89 VAL A O 1
ATOM 692 N N . ALA A 1 90 ? 12.646 4.519 4.884 1.00 97.75 90 ALA A N 1
ATOM 693 C CA . ALA A 1 90 ? 14.047 4.324 5.263 1.00 97.75 90 ALA A CA 1
ATOM 694 C C . ALA A 1 90 ? 14.217 3.658 6.648 1.00 97.75 90 ALA A C 1
ATOM 696 O O . ALA A 1 90 ? 14.991 2.703 6.751 1.00 97.75 90 ALA A O 1
ATOM 697 N N . PRO A 1 91 ? 13.489 4.066 7.712 1.00 96.94 91 PRO A N 1
ATOM 698 C CA . PRO A 1 91 ? 13.536 3.369 8.998 1.00 96.94 91 PRO A CA 1
ATOM 699 C C . PRO A 1 91 ? 13.131 1.897 8.896 1.00 96.94 91 PRO A C 1
ATOM 701 O O . PRO A 1 91 ? 13.742 1.052 9.547 1.00 96.94 91 PRO A O 1
ATOM 704 N N . THR A 1 92 ? 12.141 1.580 8.055 1.00 97.00 92 THR A N 1
ATOM 705 C CA . THR A 1 92 ? 11.709 0.195 7.832 1.00 97.00 92 THR A CA 1
ATOM 706 C C . THR A 1 92 ? 12.811 -0.621 7.166 1.00 97.00 92 THR A C 1
ATOM 708 O O . THR A 1 92 ? 13.132 -1.700 7.654 1.00 97.00 92 THR A O 1
ATOM 711 N N . TYR A 1 93 ? 13.474 -0.082 6.140 1.00 97.94 93 TYR A N 1
ATOM 712 C CA . TYR A 1 93 ? 14.635 -0.736 5.531 1.00 97.94 93 TYR A CA 1
ATOM 713 C C . TYR A 1 93 ? 15.718 -1.087 6.553 1.00 97.94 93 TYR A C 1
ATOM 715 O O . TYR A 1 93 ? 16.173 -2.234 6.597 1.00 97.94 93 TYR A O 1
ATOM 723 N N . TYR A 1 94 ? 16.102 -0.136 7.409 1.00 98.12 94 TYR A N 1
ATOM 724 C CA . TYR A 1 94 ? 17.126 -0.385 8.423 1.00 98.12 94 TYR A CA 1
ATOM 725 C C . TYR A 1 94 ? 16.673 -1.392 9.483 1.00 98.12 94 TYR A C 1
ATOM 727 O O . TYR A 1 94 ? 17.484 -2.210 9.914 1.00 98.12 94 TYR A O 1
ATOM 735 N N . ALA A 1 95 ? 15.394 -1.376 9.869 1.00 97.06 95 ALA A N 1
ATOM 736 C CA . ALA A 1 95 ? 14.832 -2.345 10.806 1.00 97.06 95 ALA A CA 1
ATOM 737 C C . ALA A 1 95 ? 14.833 -3.776 10.240 1.00 97.06 95 ALA A C 1
ATOM 739 O O . ALA A 1 95 ? 15.061 -4.731 10.977 1.00 97.06 95 ALA A O 1
ATOM 740 N N . LEU A 1 96 ? 14.624 -3.922 8.929 1.00 97.19 96 LEU A N 1
ATOM 741 C CA . LEU A 1 96 ? 14.581 -5.215 8.246 1.00 97.19 96 LEU A CA 1
ATOM 742 C C . LEU A 1 96 ? 15.952 -5.698 7.747 1.00 97.19 96 LEU A C 1
ATOM 744 O O . LEU A 1 96 ? 16.103 -6.878 7.435 1.00 97.19 96 LEU A O 1
ATOM 748 N N . LYS A 1 97 ? 16.968 -4.824 7.692 1.00 96.19 97 LYS A N 1
ATOM 749 C CA . LYS A 1 97 ? 18.271 -5.085 7.048 1.00 96.19 97 LYS A CA 1
ATOM 750 C C . LYS A 1 97 ? 18.976 -6.356 7.530 1.00 96.19 97 LYS A C 1
ATOM 752 O O . LYS A 1 97 ? 19.621 -7.024 6.729 1.00 96.19 97 LYS A O 1
ATOM 757 N N . SER A 1 98 ? 18.875 -6.689 8.815 1.00 94.94 98 SER A N 1
ATOM 758 C CA . SER A 1 98 ? 19.506 -7.886 9.395 1.00 94.94 98 SER A CA 1
ATOM 759 C C . SER A 1 98 ? 18.550 -9.066 9.584 1.00 94.94 98 SER A C 1
ATOM 761 O O . SER A 1 98 ? 18.938 -10.067 10.181 1.00 94.94 98 SER A O 1
ATOM 763 N N . MET A 1 99 ? 17.298 -8.947 9.141 1.00 96.62 99 MET A N 1
ATOM 764 C CA . MET A 1 99 ? 16.289 -9.991 9.290 1.00 96.62 99 MET A CA 1
ATOM 765 C C . MET A 1 99 ? 16.291 -10.925 8.078 1.00 96.62 99 MET A C 1
ATOM 767 O O . MET A 1 99 ? 16.624 -10.524 6.963 1.00 96.62 99 MET A O 1
ATOM 771 N N . THR A 1 100 ? 15.894 -12.177 8.289 1.00 94.38 100 THR A N 1
ATOM 772 C CA . THR A 1 100 ? 15.779 -13.195 7.234 1.00 94.38 100 THR A CA 1
ATOM 773 C C . THR A 1 100 ? 14.499 -14.004 7.428 1.00 94.38 100 THR A C 1
ATOM 775 O O . THR A 1 100 ? 13.905 -13.948 8.502 1.00 94.38 100 THR A O 1
ATOM 778 N N . ASN A 1 101 ? 14.056 -14.746 6.413 1.00 92.00 101 ASN A N 1
ATOM 779 C CA . ASN A 1 101 ? 13.079 -15.826 6.607 1.00 92.00 101 ASN A CA 1
ATOM 780 C C . ASN A 1 101 ? 13.776 -17.121 7.079 1.00 92.00 101 ASN A C 1
ATOM 782 O O . ASN A 1 101 ? 15.002 -17.181 7.151 1.00 92.00 101 ASN A O 1
ATOM 786 N N . ALA A 1 102 ? 13.015 -18.190 7.338 1.00 90.81 102 ALA A N 1
ATOM 787 C CA . ALA A 1 102 ? 13.562 -19.474 7.805 1.00 90.81 102 ALA A CA 1
ATOM 788 C C . ALA A 1 102 ? 14.584 -20.129 6.850 1.00 90.81 102 ALA A C 1
ATOM 790 O O . ALA A 1 102 ? 15.369 -20.979 7.268 1.00 90.81 102 ALA A O 1
ATOM 791 N N . ALA A 1 103 ? 14.576 -19.756 5.566 1.00 91.00 103 ALA A N 1
ATOM 792 C CA . ALA A 1 103 ? 15.533 -20.232 4.568 1.00 91.00 103 ALA A CA 1
ATOM 793 C C . ALA A 1 103 ? 16.812 -19.373 4.501 1.00 91.00 103 ALA A C 1
ATOM 795 O O . ALA A 1 103 ? 17.687 -19.646 3.681 1.00 91.00 103 ALA A O 1
ATOM 796 N N . GLY A 1 104 ? 16.931 -18.342 5.343 1.00 90.62 104 GLY A N 1
ATOM 797 C CA . GLY A 1 104 ? 18.061 -17.416 5.364 1.00 90.62 104 GLY A CA 1
ATOM 798 C C . GLY A 1 104 ? 18.008 -16.330 4.286 1.00 90.62 104 GLY A C 1
ATOM 799 O O . GLY A 1 104 ? 18.998 -15.626 4.101 1.00 90.62 104 GLY A O 1
ATOM 800 N N . VAL A 1 105 ? 16.882 -16.168 3.579 1.00 91.44 105 VAL A N 1
ATOM 801 C CA . VAL A 1 105 ? 16.721 -15.109 2.568 1.00 91.44 105 VAL A CA 1
ATOM 802 C C . VAL A 1 105 ? 16.472 -13.769 3.273 1.00 91.44 105 VAL A C 1
ATOM 804 O O . VAL A 1 105 ? 15.556 -13.706 4.106 1.00 91.44 105 VAL A O 1
ATOM 807 N N . PRO A 1 106 ? 17.235 -12.701 2.965 1.00 92.75 106 PRO A N 1
ATOM 808 C CA . PRO A 1 106 ? 17.068 -11.387 3.586 1.00 92.75 106 PRO A CA 1
ATOM 809 C C . PRO A 1 106 ? 15.644 -10.841 3.466 1.00 92.75 106 PRO A C 1
ATOM 811 O O . PRO A 1 106 ? 15.033 -10.900 2.402 1.00 92.75 106 PRO A O 1
ATOM 814 N N . ALA A 1 107 ? 15.124 -10.263 4.552 1.00 95.19 107 ALA A N 1
ATOM 815 C CA . ALA A 1 107 ? 13.770 -9.705 4.605 1.00 95.19 107 ALA A CA 1
ATOM 816 C C . ALA A 1 107 ? 13.511 -8.675 3.502 1.00 95.19 107 ALA A C 1
ATOM 818 O O . ALA A 1 107 ? 12.456 -8.697 2.877 1.00 95.19 107 ALA A O 1
ATOM 819 N N . ASN A 1 108 ? 14.500 -7.832 3.208 1.00 94.56 108 ASN A N 1
ATOM 820 C CA . ASN A 1 108 ? 14.411 -6.801 2.173 1.00 94.56 108 ASN A CA 1
ATOM 821 C C . ASN A 1 108 ? 14.264 -7.333 0.735 1.00 94.56 108 ASN A C 1
ATOM 823 O O . ASN A 1 108 ? 13.925 -6.544 -0.142 1.00 94.56 108 ASN A O 1
ATOM 827 N N . GLU A 1 109 ? 14.472 -8.632 0.494 1.00 90.44 109 GLU A N 1
ATOM 828 C CA . GLU A 1 109 ? 14.275 -9.251 -0.826 1.00 90.44 109 GLU A CA 1
ATOM 829 C C . GLU A 1 109 ? 12.839 -9.766 -1.030 1.00 90.44 109 GLU A C 1
ATOM 831 O O . GLU A 1 109 ? 12.337 -9.777 -2.154 1.00 90.44 109 GLU A O 1
ATOM 836 N N . TRP A 1 110 ? 12.142 -10.159 0.044 1.00 91.75 110 TRP A N 1
ATOM 837 C CA . TRP A 1 110 ? 10.769 -10.694 -0.016 1.00 91.75 110 TRP A CA 1
ATOM 838 C C . TRP A 1 110 ? 9.710 -9.801 0.651 1.00 91.75 110 TRP A C 1
ATOM 840 O O . TRP A 1 110 ? 8.511 -10.063 0.532 1.00 91.75 110 TRP A O 1
ATOM 850 N N . CYS A 1 111 ? 10.126 -8.723 1.314 1.00 95.88 111 CYS A N 1
ATOM 851 C CA . CYS A 1 111 ? 9.263 -7.605 1.673 1.00 95.88 111 CYS A CA 1
ATOM 852 C C . CYS A 1 111 ? 9.252 -6.604 0.513 1.00 95.88 111 CYS A C 1
ATOM 854 O O . CYS A 1 111 ? 10.217 -5.877 0.292 1.00 95.88 111 CYS A O 1
ATOM 856 N N . ILE A 1 112 ? 8.153 -6.577 -0.234 1.00 96.00 112 ILE A N 1
ATOM 857 C CA . ILE A 1 112 ? 7.917 -5.657 -1.342 1.00 96.00 112 ILE A CA 1
ATOM 858 C C . ILE A 1 112 ? 7.630 -4.266 -0.776 1.00 96.00 112 ILE A C 1
ATOM 860 O O . ILE A 1 112 ? 6.665 -4.066 -0.039 1.00 96.00 112 ILE A O 1
ATOM 864 N N . TYR A 1 113 ? 8.437 -3.294 -1.174 1.00 97.50 113 TYR A N 1
ATOM 865 C CA . TYR A 1 113 ? 8.264 -1.881 -0.889 1.00 97.50 113 TYR A CA 1
ATOM 866 C C . TYR A 1 113 ? 7.224 -1.309 -1.848 1.00 97.50 113 TYR A C 1
ATOM 868 O O . TYR A 1 113 ? 7.548 -0.926 -2.972 1.00 97.50 113 TYR A O 1
ATOM 876 N N . LYS A 1 114 ? 5.963 -1.264 -1.415 1.00 96.75 114 LYS A N 1
ATOM 877 C CA . LYS A 1 114 ? 4.881 -0.626 -2.165 1.00 96.75 114 LYS A CA 1
ATOM 878 C C . LYS A 1 114 ? 4.831 0.853 -1.783 1.00 96.75 114 LYS A C 1
ATOM 880 O O . LYS A 1 114 ? 4.496 1.202 -0.651 1.00 96.75 114 LYS A O 1
ATOM 885 N N . THR A 1 115 ? 5.233 1.724 -2.704 1.00 97.19 115 THR A N 1
ATOM 886 C CA . THR A 1 115 ? 5.461 3.152 -2.433 1.00 97.19 115 THR A CA 1
ATOM 887 C C . THR A 1 115 ? 4.695 4.027 -3.413 1.00 97.19 115 THR A C 1
ATOM 889 O O . THR A 1 115 ? 4.487 3.656 -4.566 1.00 97.19 115 THR A O 1
ATOM 892 N N . GLN A 1 116 ? 4.272 5.213 -2.972 1.00 97.12 116 GLN A N 1
ATOM 893 C CA . GLN A 1 116 ? 3.625 6.169 -3.871 1.00 97.12 116 GLN A CA 1
ATOM 894 C C . GLN A 1 116 ? 4.660 6.713 -4.861 1.00 97.12 116 GLN A C 1
ATOM 896 O O . GLN A 1 116 ? 5.682 7.265 -4.448 1.00 97.12 116 GLN A O 1
ATOM 901 N N . ALA A 1 117 ? 4.397 6.602 -6.162 1.00 97.19 117 ALA A N 1
ATOM 902 C CA . ALA A 1 117 ? 5.349 6.983 -7.205 1.00 97.19 117 ALA A CA 1
ATOM 903 C C . ALA A 1 117 ? 5.678 8.488 -7.178 1.00 97.19 117 ALA A C 1
ATOM 905 O O . ALA A 1 117 ? 6.772 8.907 -7.548 1.00 97.19 117 ALA A O 1
ATOM 906 N N . VAL A 1 118 ? 4.778 9.322 -6.647 1.00 96.94 118 VAL A N 1
ATOM 907 C CA . VAL A 1 118 ? 5.034 10.755 -6.432 1.00 96.94 118 VAL A CA 1
ATOM 908 C C . VAL A 1 118 ? 6.201 11.036 -5.472 1.00 96.94 118 VAL A C 1
ATOM 910 O O . VAL A 1 118 ? 6.777 12.124 -5.518 1.00 96.94 118 VAL A O 1
ATOM 913 N N . TRP A 1 119 ? 6.573 10.083 -4.607 1.00 97.62 119 TRP A N 1
ATOM 914 C CA . TRP A 1 119 ? 7.702 10.226 -3.682 1.00 97.62 119 TRP A CA 1
ATOM 915 C C . TRP A 1 119 ? 9.059 10.162 -4.384 1.00 97.62 119 TRP A C 1
ATOM 917 O O . TRP A 1 119 ? 9.983 10.851 -3.942 1.00 97.62 119 TRP A O 1
ATOM 927 N N . TRP A 1 120 ? 9.148 9.365 -5.453 1.00 97.81 120 TRP A N 1
ATOM 928 C CA . TRP A 1 120 ? 10.320 9.174 -6.309 1.00 97.81 120 TRP A CA 1
ATOM 929 C C . TRP A 1 120 ? 9.851 8.926 -7.740 1.00 97.81 120 TRP A C 1
ATOM 931 O O . TRP A 1 120 ? 9.499 7.810 -8.116 1.00 97.81 120 TRP A O 1
ATOM 941 N N . LYS A 1 121 ? 9.807 9.995 -8.537 1.00 97.38 121 LYS A N 1
ATOM 942 C CA . LYS A 1 121 ? 9.200 9.968 -9.876 1.00 97.38 121 LYS A CA 1
ATOM 943 C C . LYS A 1 121 ? 10.066 9.227 -10.888 1.00 97.38 121 LYS A C 1
ATOM 945 O O . LYS A 1 121 ? 9.556 8.746 -11.901 1.00 97.38 121 LYS A O 1
ATOM 950 N N . THR A 1 122 ? 11.362 9.151 -10.619 1.00 98.00 122 THR A N 1
ATOM 951 C CA . THR A 1 122 ? 12.361 8.491 -11.455 1.00 98.00 122 THR A CA 1
ATOM 952 C C . THR A 1 122 ? 13.179 7.490 -10.632 1.00 98.00 122 THR A C 1
ATOM 954 O O . THR A 1 122 ? 13.310 7.672 -9.415 1.00 98.00 122 THR A O 1
ATOM 957 N N . PRO A 1 123 ? 13.750 6.450 -11.268 1.00 98.12 123 PRO A N 1
ATOM 958 C CA . PRO A 1 123 ? 14.763 5.600 -10.648 1.00 98.12 123 PRO A CA 1
ATOM 959 C C . PRO A 1 123 ? 15.885 6.421 -10.018 1.00 98.12 123 PRO A C 1
ATOM 961 O O . PRO A 1 123 ? 16.258 6.171 -8.883 1.00 98.12 123 PRO A O 1
ATOM 964 N N . GLU A 1 124 ? 16.361 7.467 -10.694 1.00 98.44 124 GLU A N 1
ATOM 965 C CA . GLU A 1 124 ? 17.456 8.303 -10.208 1.00 98.44 124 GLU A CA 1
ATOM 966 C C . GLU A 1 124 ? 17.115 9.003 -8.882 1.00 98.44 124 GLU A C 1
ATOM 968 O O . GLU A 1 124 ? 17.963 9.075 -7.991 1.00 98.44 124 GLU A O 1
ATOM 973 N N . ASP A 1 125 ? 15.871 9.472 -8.714 1.00 98.25 125 ASP A N 1
ATOM 974 C CA . AS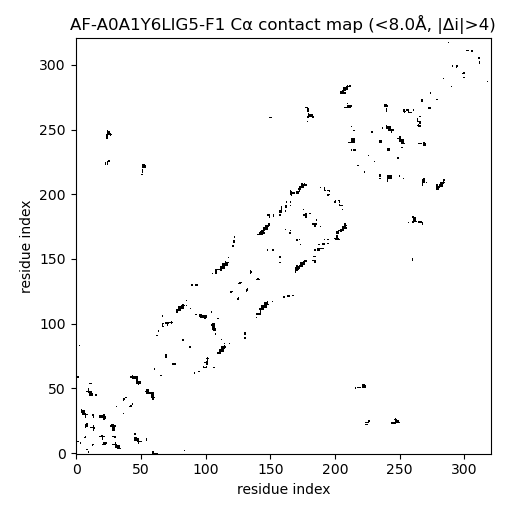P A 1 125 ? 15.402 10.046 -7.446 1.00 98.25 125 ASP A CA 1
ATOM 975 C C . ASP A 1 125 ? 15.393 9.001 -6.320 1.00 98.25 125 ASP A C 1
ATOM 977 O O . ASP A 1 125 ? 15.740 9.314 -5.182 1.00 98.25 125 ASP A O 1
ATOM 981 N N . PHE A 1 126 ? 14.974 7.769 -6.625 1.00 98.38 126 PHE A N 1
ATOM 982 C CA . PHE A 1 126 ? 14.941 6.660 -5.670 1.00 98.38 126 PHE A CA 1
ATOM 983 C C . PHE A 1 126 ? 16.360 6.216 -5.283 1.00 98.38 126 PHE A C 1
ATOM 985 O O . PHE A 1 126 ? 16.681 6.088 -4.105 1.00 98.38 126 PHE A O 1
ATOM 992 N N . GLU A 1 127 ? 17.241 6.052 -6.266 1.00 98.38 127 GLU A N 1
ATOM 993 C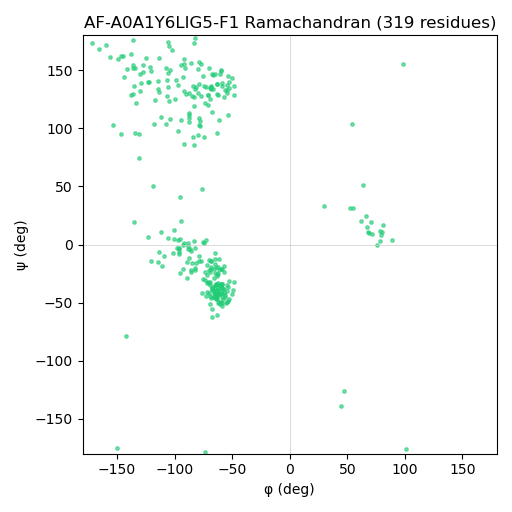 CA . GLU A 1 127 ? 18.634 5.623 -6.100 1.00 98.38 127 GLU A CA 1
ATOM 994 C C . GLU A 1 127 ? 19.510 6.667 -5.393 1.00 98.38 127 GLU A C 1
ATOM 996 O O . GLU A 1 127 ? 20.552 6.334 -4.821 1.00 98.38 127 GLU A O 1
ATOM 1001 N N . ALA A 1 128 ? 19.093 7.935 -5.390 1.00 98.38 128 ALA A N 1
ATOM 1002 C CA . ALA A 1 128 ? 19.752 8.994 -4.635 1.00 98.38 128 ALA A CA 1
ATOM 1003 C C . ALA A 1 128 ? 19.542 8.879 -3.112 1.00 98.38 128 ALA A C 1
ATOM 1005 O O . ALA A 1 128 ? 20.292 9.493 -2.348 1.00 98.38 128 ALA A O 1
ATOM 1006 N N . GLU A 1 129 ? 18.554 8.107 -2.650 1.00 98.50 129 GLU A N 1
ATOM 1007 C CA . GLU A 1 129 ? 18.281 7.936 -1.225 1.00 98.50 129 GLU A CA 1
ATOM 1008 C C . GLU A 1 129 ? 19.393 7.141 -0.524 1.00 98.50 129 GLU A C 1
ATOM 1010 O O . GLU A 1 129 ? 19.817 6.074 -0.970 1.00 98.50 129 GLU A O 1
ATOM 1015 N N . ALA A 1 130 ? 19.829 7.619 0.644 1.00 98.38 130 ALA A N 1
ATOM 1016 C CA . ALA A 1 130 ? 20.944 7.016 1.380 1.00 98.38 130 ALA A CA 1
ATOM 1017 C C . ALA A 1 130 ? 20.706 5.539 1.751 1.00 98.38 130 ALA A C 1
ATOM 1019 O O . ALA A 1 130 ? 21.643 4.742 1.771 1.00 98.38 130 ALA A O 1
ATOM 1020 N N . TRP A 1 131 ? 19.456 5.161 2.031 1.00 97.81 131 TRP A N 1
ATOM 1021 C CA . TRP A 1 131 ? 19.094 3.783 2.366 1.00 97.81 131 TRP A CA 1
ATOM 1022 C C . TRP A 1 131 ? 19.109 2.857 1.139 1.00 97.81 131 TRP A C 1
ATOM 1024 O O . TRP A 1 131 ? 19.457 1.686 1.271 1.00 97.81 131 TRP A O 1
ATOM 1034 N N . VAL A 1 132 ? 18.823 3.384 -0.058 1.00 97.94 132 VAL A N 1
ATOM 1035 C CA . VAL A 1 132 ? 18.927 2.640 -1.325 1.00 97.94 132 VAL A CA 1
ATOM 1036 C C . VAL A 1 132 ? 20.393 2.439 -1.698 1.00 97.94 132 VAL A C 1
ATOM 1038 O O . VAL A 1 132 ? 20.807 1.324 -2.011 1.00 97.94 132 VAL A O 1
ATOM 1041 N N . GLN A 1 133 ? 21.212 3.486 -1.570 1.00 98.31 133 GLN A N 1
ATOM 1042 C CA . GLN A 1 133 ? 22.661 3.387 -1.777 1.00 98.31 133 GLN A CA 1
ATOM 1043 C C . GLN A 1 133 ? 23.303 2.374 -0.826 1.00 98.31 133 GLN A C 1
ATOM 1045 O O . GLN A 1 133 ? 24.141 1.574 -1.242 1.00 98.31 133 GLN A O 1
ATOM 1050 N N . ASP A 1 134 ? 22.889 2.374 0.444 1.00 98.06 134 ASP A N 1
ATOM 1051 C CA . ASP A 1 134 ? 23.322 1.379 1.420 1.00 98.06 134 ASP A CA 1
ATOM 1052 C C . ASP A 1 134 ? 22.870 -0.040 1.034 1.00 98.06 134 ASP A C 1
ATOM 1054 O O . ASP A 1 134 ? 23.674 -0.967 1.135 1.00 98.06 134 ASP A O 1
ATOM 1058 N N . ALA A 1 135 ? 21.643 -0.227 0.539 1.00 96.00 135 ALA A N 1
ATOM 1059 C CA . ALA A 1 135 ? 21.172 -1.530 0.064 1.00 96.00 135 ALA A CA 1
ATOM 1060 C C . ALA A 1 135 ? 22.054 -2.064 -1.073 1.00 96.00 135 ALA A C 1
ATOM 1062 O O . ALA A 1 135 ? 22.579 -3.177 -0.985 1.00 96.00 135 ALA A O 1
ATOM 1063 N N . PHE A 1 136 ? 22.305 -1.241 -2.094 1.00 95.25 136 PHE A N 1
ATOM 1064 C CA . PHE A 1 136 ? 23.122 -1.623 -3.246 1.00 95.25 136 PHE A CA 1
ATOM 1065 C C . PHE A 1 136 ? 24.578 -1.891 -2.868 1.00 95.25 136 PHE A C 1
ATOM 1067 O O . PHE A 1 136 ? 25.156 -2.881 -3.313 1.00 95.25 136 PHE A O 1
ATOM 1074 N N . ALA A 1 137 ? 25.163 -1.071 -1.990 1.00 96.75 137 ALA A N 1
ATOM 1075 C CA . ALA A 1 137 ? 26.523 -1.280 -1.496 1.00 96.75 137 ALA A CA 1
ATOM 1076 C C . ALA A 1 137 ? 26.682 -2.598 -0.714 1.00 96.75 137 ALA A C 1
ATOM 1078 O O . ALA A 1 137 ? 27.780 -3.151 -0.657 1.00 96.75 137 ALA A O 1
ATOM 1079 N N . ASN A 1 138 ? 25.596 -3.109 -0.125 1.00 93.56 138 ASN A N 1
ATOM 1080 C CA . ASN A 1 138 ? 25.569 -4.368 0.618 1.00 93.56 138 ASN A CA 1
ATOM 1081 C C . ASN A 1 138 ? 24.990 -5.544 -0.195 1.00 93.56 138 ASN A C 1
ATOM 1083 O O . ASN A 1 138 ? 24.734 -6.597 0.384 1.00 93.56 138 ASN A O 1
ATOM 1087 N N . ASN A 1 139 ? 24.812 -5.396 -1.516 1.00 90.94 139 ASN A N 1
ATOM 1088 C CA . ASN A 1 139 ? 24.211 -6.400 -2.406 1.00 90.94 139 ASN A CA 1
ATOM 1089 C C . ASN A 1 139 ? 22.814 -6.878 -1.962 1.00 90.94 139 ASN A C 1
ATOM 1091 O O . ASN A 1 139 ? 22.453 -8.029 -2.194 1.00 90.94 139 ASN A O 1
ATOM 1095 N N . ILE A 1 140 ? 22.031 -6.010 -1.321 1.00 90.88 140 ILE A N 1
ATOM 1096 C CA . ILE A 1 140 ? 20.639 -6.299 -0.975 1.00 90.88 140 ILE A CA 1
ATOM 1097 C C . ILE A 1 140 ? 19.781 -5.989 -2.199 1.00 90.88 140 ILE A C 1
ATOM 1099 O O . ILE A 1 140 ? 19.733 -4.842 -2.652 1.00 90.88 140 ILE A O 1
ATOM 1103 N N . SER A 1 141 ? 19.089 -7.001 -2.722 1.00 87.62 141 SER A N 1
ATOM 1104 C CA . SER A 1 141 ? 18.130 -6.805 -3.809 1.00 87.62 141 SER A CA 1
ATOM 1105 C C . SER A 1 141 ? 16.834 -6.234 -3.245 1.00 87.62 141 SER A C 1
ATOM 1107 O O . SER A 1 141 ? 16.036 -6.956 -2.658 1.00 87.62 141 SER A O 1
ATOM 1109 N N . LEU A 1 142 ? 16.623 -4.929 -3.402 1.00 94.12 142 LEU A N 1
ATOM 1110 C CA . LEU A 1 142 ? 15.338 -4.324 -3.061 1.00 94.12 142 LEU A CA 1
ATOM 1111 C C . LEU A 1 142 ? 14.253 -4.823 -4.019 1.00 94.12 142 LEU A C 1
ATOM 1113 O O . LEU A 1 142 ? 14.511 -5.034 -5.202 1.00 94.12 142 LEU A O 1
ATOM 1117 N N . THR A 1 143 ? 13.035 -4.946 -3.500 1.00 93.62 143 THR A N 1
ATOM 1118 C CA . THR A 1 143 ? 11.855 -5.294 -4.291 1.00 93.62 143 THR A CA 1
ATOM 1119 C C . THR A 1 143 ? 10.852 -4.147 -4.211 1.00 93.62 143 THR A C 1
ATOM 1121 O O . THR A 1 143 ? 10.197 -3.965 -3.191 1.00 93.62 143 THR A O 1
ATOM 1124 N N . LEU A 1 144 ? 10.750 -3.349 -5.272 1.00 96.62 144 LEU A N 1
ATOM 1125 C CA . LEU A 1 144 ? 9.960 -2.120 -5.356 1.00 96.62 144 LEU A CA 1
ATOM 1126 C C . LEU A 1 144 ? 8.703 -2.315 -6.215 1.00 96.62 144 LEU A C 1
ATOM 1128 O O . LEU A 1 144 ? 8.731 -2.970 -7.262 1.00 96.62 144 LEU A O 1
ATOM 1132 N N . LEU A 1 145 ? 7.610 -1.689 -5.781 1.00 97.19 145 LEU A N 1
ATOM 1133 C CA . LEU A 1 145 ? 6.351 -1.600 -6.511 1.00 97.19 145 LEU A CA 1
ATOM 1134 C C . LEU A 1 145 ? 5.833 -0.148 -6.450 1.00 97.19 145 LEU A C 1
ATOM 1136 O O . LEU A 1 145 ? 5.199 0.225 -5.458 1.00 97.19 145 LEU A O 1
ATOM 1140 N N . PRO A 1 146 ? 6.105 0.693 -7.469 1.00 97.50 146 PRO A N 1
ATOM 1141 C CA . PRO A 1 146 ? 5.555 2.043 -7.535 1.00 97.50 146 PRO A CA 1
ATOM 1142 C C . PRO A 1 146 ? 4.039 2.023 -7.768 1.00 97.50 146 PRO A C 1
ATOM 1144 O O . PRO A 1 146 ? 3.531 1.316 -8.645 1.00 97.50 146 PRO A O 1
ATOM 1147 N N . VAL A 1 147 ? 3.328 2.834 -6.986 1.00 97.25 147 VAL A N 1
ATOM 1148 C CA . VAL A 1 147 ? 1.879 3.044 -7.053 1.00 97.25 147 VAL A CA 1
ATOM 1149 C C . VAL A 1 147 ? 1.592 4.390 -7.698 1.00 97.25 147 VAL A C 1
ATOM 1151 O O . VAL A 1 147 ? 2.051 5.423 -7.212 1.00 97.25 147 VAL A O 1
ATOM 1154 N N . TYR A 1 148 ? 0.816 4.380 -8.776 1.00 97.25 148 TYR A N 1
ATOM 1155 C CA . TYR A 1 148 ? 0.418 5.575 -9.510 1.00 97.25 148 TYR A CA 1
ATOM 1156 C C . TYR A 1 148 ? -1.049 5.906 -9.239 1.00 97.25 148 TYR A C 1
ATOM 1158 O O . TYR A 1 148 ? -1.938 5.066 -9.422 1.00 97.25 148 TYR A O 1
ATOM 1166 N N . GLN A 1 149 ? -1.308 7.153 -8.850 1.00 94.62 149 GLN A N 1
ATOM 1167 C CA . GLN A 1 149 ? -2.639 7.672 -8.553 1.00 94.62 149 GLN A CA 1
ATOM 1168 C C . GLN A 1 149 ? -3.121 8.633 -9.645 1.00 94.62 149 GLN A C 1
ATOM 1170 O O . GLN A 1 149 ? -2.314 9.321 -10.266 1.00 94.62 149 GLN A O 1
ATOM 1175 N N . PRO A 1 150 ? -4.439 8.771 -9.885 1.00 92.38 150 PRO A N 1
ATOM 1176 C CA . PRO A 1 150 ? -4.941 9.655 -10.937 1.00 92.38 150 PRO A CA 1
ATOM 1177 C C . PRO A 1 150 ? -4.442 11.101 -10.838 1.00 92.38 150 PRO A C 1
ATOM 1179 O O . PRO A 1 150 ? -4.177 11.722 -11.864 1.00 92.38 150 PRO A O 1
ATOM 1182 N N . ALA A 1 151 ? -4.263 11.623 -9.620 1.00 90.31 151 ALA A N 1
ATOM 1183 C CA . ALA A 1 151 ? -3.760 12.977 -9.401 1.00 90.31 151 ALA A CA 1
ATOM 1184 C C . ALA A 1 151 ? -2.310 13.180 -9.883 1.00 90.31 151 ALA A C 1
ATOM 1186 O O . ALA A 1 151 ? -1.926 14.298 -10.233 1.00 90.31 151 ALA A O 1
ATOM 1187 N N . ASP A 1 152 ? -1.522 12.106 -9.956 1.00 89.00 152 ASP A N 1
ATOM 1188 C CA . ASP A 1 152 ? -0.132 12.149 -10.406 1.00 89.00 152 ASP A CA 1
ATOM 1189 C C . ASP A 1 152 ? -0.036 12.573 -11.875 1.00 89.00 152 ASP A C 1
ATOM 1191 O O . ASP A 1 152 ? 0.778 13.431 -12.219 1.00 89.00 152 ASP A O 1
ATOM 1195 N N . SER A 1 153 ? -0.948 12.071 -12.715 1.00 88.44 153 SER A N 1
ATOM 1196 C CA . SER A 1 153 ? -1.011 12.367 -14.157 1.00 88.44 153 SER A CA 1
ATOM 1197 C C . SER A 1 153 ? -1.173 13.853 -14.495 1.00 88.44 153 SER A C 1
ATOM 1199 O O . SER A 1 153 ? -0.848 14.286 -15.597 1.00 88.44 153 SER A O 1
ATOM 1201 N N . TRP A 1 154 ? -1.660 14.660 -13.549 1.00 88.56 154 TRP A N 1
ATOM 1202 C CA . TRP A 1 154 ? -1.828 16.102 -13.739 1.00 88.56 154 TRP A CA 1
ATOM 1203 C C . TRP A 1 154 ? -0.575 16.901 -13.395 1.00 88.56 154 TRP A C 1
ATOM 1205 O O . TRP A 1 154 ? -0.518 18.099 -13.670 1.00 88.56 154 TRP A O 1
ATOM 1215 N N . SER A 1 155 ? 0.407 16.273 -12.750 1.00 89.38 155 SER A N 1
ATOM 1216 C CA . SER A 1 155 ? 1.566 16.966 -12.191 1.00 89.38 155 SER A CA 1
ATOM 1217 C C . SER A 1 155 ? 2.906 16.494 -12.752 1.00 89.38 155 SER A C 1
ATOM 1219 O O . SER A 1 155 ? 3.904 17.191 -12.559 1.00 89.38 155 SER A O 1
ATOM 1221 N N . TRP A 1 156 ? 2.959 15.349 -13.441 1.00 95.19 156 TRP A N 1
ATOM 1222 C CA . TRP A 1 156 ? 4.169 14.829 -14.086 1.00 95.19 156 TRP A CA 1
ATOM 1223 C C . TRP A 1 156 ? 3.860 13.696 -15.082 1.00 95.19 156 TRP A C 1
ATOM 1225 O O . TRP A 1 156 ? 2.746 13.182 -15.137 1.00 95.19 156 TRP A O 1
ATOM 1235 N N . ASP A 1 157 ? 4.860 13.333 -15.890 1.00 96.69 157 ASP A N 1
ATOM 1236 C CA . ASP A 1 157 ? 4.751 12.306 -16.932 1.00 96.69 157 ASP A CA 1
ATOM 1237 C C . ASP A 1 157 ? 4.842 10.888 -16.340 1.00 96.69 157 ASP A C 1
ATOM 1239 O O . ASP A 1 157 ? 5.921 10.388 -16.004 1.00 96.69 157 ASP A O 1
ATOM 1243 N N . ILE A 1 158 ? 3.681 10.242 -16.220 1.00 96.50 158 ILE A N 1
ATOM 1244 C CA . ILE A 1 158 ? 3.538 8.886 -15.679 1.00 96.50 158 ILE A CA 1
ATOM 1245 C C . ILE A 1 158 ? 4.122 7.840 -16.622 1.00 96.50 158 ILE A C 1
ATOM 1247 O O . ILE A 1 158 ? 4.795 6.916 -16.170 1.00 96.50 158 ILE A O 1
ATOM 1251 N N . ALA A 1 159 ? 3.899 7.974 -17.929 1.00 96.56 159 ALA A N 1
ATOM 1252 C CA . ALA A 1 159 ? 4.371 6.997 -18.900 1.00 96.56 159 ALA A CA 1
ATOM 1253 C C . ALA A 1 159 ? 5.906 6.965 -18.950 1.00 96.56 159 ALA A C 1
ATOM 1255 O O . ALA A 1 159 ? 6.501 5.887 -19.005 1.00 96.56 159 ALA A O 1
ATOM 1256 N N . ALA A 1 160 ? 6.560 8.129 -18.876 1.00 97.00 160 ALA A N 1
ATOM 1257 C CA . ALA A 1 160 ? 8.015 8.214 -18.790 1.00 97.00 160 ALA A CA 1
ATOM 1258 C C . ALA A 1 160 ? 8.557 7.543 -17.519 1.00 97.00 160 ALA A C 1
ATOM 1260 O O . ALA A 1 160 ? 9.535 6.799 -17.588 1.00 97.00 160 ALA A O 1
ATOM 1261 N N . SER A 1 161 ? 7.898 7.757 -16.379 1.00 97.94 161 SER A N 1
ATOM 1262 C CA . SER A 1 161 ? 8.262 7.122 -15.110 1.00 97.94 161 SER A CA 1
ATOM 1263 C C . SER A 1 161 ? 8.160 5.607 -15.153 1.00 97.94 161 SER A C 1
ATOM 1265 O O . SER A 1 161 ? 9.120 4.918 -14.815 1.00 97.94 161 SER A O 1
ATOM 1267 N N . VAL A 1 162 ? 7.024 5.090 -15.628 1.00 97.50 162 VAL A N 1
ATOM 1268 C CA . VAL A 1 162 ? 6.793 3.652 -15.783 1.00 97.50 162 VAL A CA 1
ATOM 1269 C C . VAL A 1 162 ? 7.894 3.041 -16.648 1.00 97.50 162 VAL A C 1
ATOM 1271 O O . VAL A 1 162 ? 8.549 2.092 -16.224 1.00 97.50 162 VAL A O 1
ATOM 1274 N N . LYS A 1 163 ? 8.175 3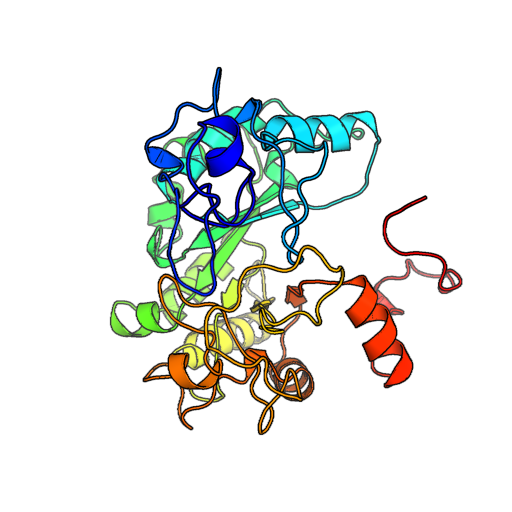.635 -17.817 1.00 96.94 163 LYS A N 1
ATOM 1275 C CA . LYS A 1 163 ? 9.233 3.164 -18.727 1.00 96.94 163 LYS A CA 1
ATOM 1276 C C . LYS A 1 163 ? 10.618 3.177 -18.083 1.00 96.94 163 LYS A C 1
ATOM 1278 O O . LYS A 1 163 ? 11.432 2.305 -18.384 1.00 96.94 163 LYS A O 1
ATOM 1283 N N . ALA A 1 164 ? 10.905 4.156 -17.228 1.00 97.00 164 ALA A N 1
ATOM 1284 C CA . ALA A 1 164 ? 12.168 4.227 -16.507 1.00 97.00 164 ALA A CA 1
ATOM 1285 C C . ALA A 1 164 ? 12.270 3.111 -15.453 1.00 97.00 164 ALA A C 1
ATOM 1287 O O . ALA A 1 164 ? 13.226 2.335 -15.480 1.00 97.00 164 ALA A O 1
ATOM 1288 N N . PHE A 1 165 ? 11.260 2.951 -14.592 1.00 97.50 165 PHE A N 1
ATOM 1289 C CA . PHE A 1 165 ? 11.245 1.890 -13.579 1.00 97.50 165 PHE A CA 1
ATOM 1290 C C . PHE A 1 165 ? 11.237 0.483 -14.187 1.00 97.50 165 PHE A C 1
ATOM 1292 O O . PHE A 1 165 ? 11.909 -0.404 -13.658 1.00 97.50 165 PHE A O 1
ATOM 1299 N N . GLN A 1 166 ? 10.585 0.279 -15.338 1.00 96.38 166 GLN A N 1
ATOM 1300 C CA . GLN A 1 166 ? 10.604 -0.986 -16.087 1.00 96.38 166 GLN A CA 1
ATOM 1301 C C . GLN A 1 166 ? 12.001 -1.470 -16.476 1.00 96.38 166 GLN A C 1
ATOM 1303 O O . GLN A 1 166 ? 12.162 -2.647 -16.783 1.00 96.38 166 GLN A O 1
ATOM 1308 N N . ARG A 1 167 ? 13.014 -0.601 -16.472 1.00 94.75 167 ARG A N 1
ATOM 1309 C CA . ARG A 1 167 ? 14.402 -0.957 -16.809 1.00 94.75 167 ARG A CA 1
ATOM 1310 C C . ARG A 1 167 ? 15.268 -1.253 -15.587 1.00 94.75 167 ARG A C 1
ATOM 1312 O O . ARG A 1 167 ? 16.411 -1.675 -15.739 1.00 94.75 167 ARG A O 1
ATOM 1319 N N . THR A 1 168 ? 14.749 -1.031 -14.384 1.00 95.12 168 THR A N 1
ATOM 1320 C CA . THR A 1 168 ? 15.471 -1.295 -13.133 1.00 95.12 168 THR A CA 1
ATOM 1321 C C . THR A 1 168 ? 15.414 -2.780 -12.791 1.00 95.12 168 THR A C 1
ATOM 1323 O O . THR A 1 168 ? 14.465 -3.465 -13.157 1.00 95.12 168 THR A O 1
ATOM 1326 N N . ASN A 1 169 ? 16.419 -3.311 -12.100 1.00 92.25 169 ASN A N 1
ATOM 1327 C CA . ASN A 1 169 ? 16.442 -4.715 -11.663 1.00 92.25 169 ASN A CA 1
ATOM 1328 C C . ASN A 1 169 ? 15.788 -4.939 -10.287 1.00 92.25 169 ASN A C 1
ATOM 1330 O O . ASN A 1 169 ? 15.708 -6.079 -9.840 1.00 92.25 169 ASN A O 1
ATOM 1334 N N . TYR A 1 170 ? 15.351 -3.866 -9.626 1.00 94.12 170 TYR A N 1
ATOM 1335 C CA . TYR A 1 170 ? 14.727 -3.890 -8.302 1.00 94.12 170 TYR A CA 1
ATOM 1336 C C . TYR A 1 170 ? 13.226 -3.573 -8.339 1.00 94.12 170 TYR A C 1
ATOM 1338 O O . TYR A 1 170 ? 12.548 -3.746 -7.333 1.00 94.12 170 TYR A O 1
ATOM 1346 N N . SER A 1 171 ? 12.675 -3.120 -9.470 1.00 95.81 171 SER A N 1
ATOM 1347 C CA . SER A 1 171 ? 11.223 -2.971 -9.631 1.00 95.81 171 SER A CA 1
ATOM 1348 C C . SER A 1 171 ? 10.629 -4.240 -10.224 1.00 95.81 171 SER A C 1
ATOM 1350 O O . SER A 1 171 ? 11.136 -4.752 -11.219 1.00 95.81 171 SER A O 1
ATOM 1352 N N . ILE A 1 172 ? 9.544 -4.737 -9.631 1.00 94.44 172 ILE A N 1
ATOM 1353 C CA . ILE A 1 172 ? 8.939 -6.018 -10.038 1.00 94.44 172 ILE A CA 1
ATOM 1354 C C . ILE A 1 172 ? 7.579 -5.878 -10.716 1.00 94.44 172 ILE A C 1
ATOM 1356 O O . ILE A 1 172 ? 7.113 -6.823 -11.340 1.00 94.44 172 ILE A O 1
ATOM 1360 N N . SER A 1 173 ? 6.909 -4.739 -10.552 1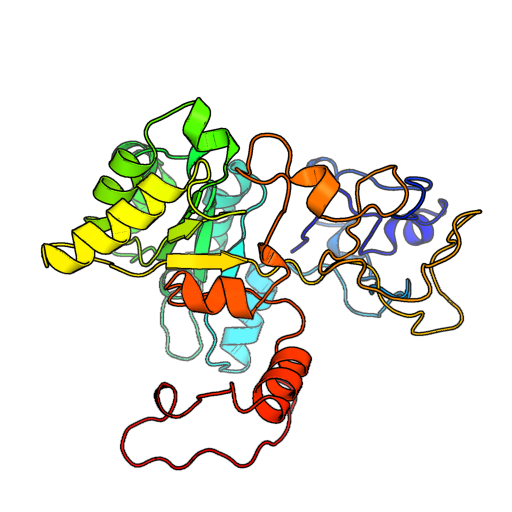.00 96.00 173 SER A N 1
ATOM 1361 C CA . SER A 1 173 ? 5.579 -4.463 -11.096 1.00 96.00 173 SER A CA 1
ATOM 1362 C C . SER A 1 173 ? 5.230 -2.991 -10.875 1.00 96.00 173 SER A C 1
ATOM 1364 O O . SER A 1 173 ? 5.920 -2.300 -10.135 1.00 96.00 173 SER A O 1
ATOM 1366 N N . SER A 1 174 ? 4.106 -2.527 -11.421 1.00 97.06 174 SER A N 1
ATOM 1367 C CA . SER A 1 174 ? 3.464 -1.269 -11.005 1.00 97.06 174 SER A CA 1
ATOM 1368 C C . SER A 1 174 ? 2.034 -1.486 -10.508 1.00 97.06 174 SER A C 1
ATOM 1370 O O . SER A 1 174 ? 1.369 -2.432 -10.932 1.00 97.06 174 SER A O 1
ATOM 1372 N N . GLU A 1 175 ? 1.548 -0.616 -9.626 1.00 96.88 175 GLU A N 1
ATOM 1373 C CA . GLU A 1 175 ? 0.123 -0.510 -9.298 1.00 96.88 175 GLU A CA 1
ATOM 1374 C C . GLU A 1 175 ? -0.456 0.743 -9.936 1.00 96.88 175 GLU A C 1
ATOM 1376 O O . GLU A 1 175 ? 0.125 1.821 -9.832 1.00 96.88 175 GLU A O 1
ATOM 1381 N N . PHE A 1 176 ? -1.631 0.616 -10.541 1.00 96.31 176 PHE A N 1
ATOM 1382 C CA . PHE A 1 176 ? -2.393 1.763 -11.010 1.00 96.31 176 PHE A CA 1
ATOM 1383 C C . PHE A 1 176 ? -3.718 1.829 -10.262 1.00 96.31 176 PHE A C 1
ATOM 1385 O O . PHE A 1 176 ? -4.544 0.919 -10.349 1.00 96.31 176 PHE A O 1
ATOM 1392 N N . GLU A 1 177 ? -3.991 2.960 -9.616 1.00 93.88 177 GLU A N 1
ATOM 1393 C CA . GLU A 1 177 ? -5.331 3.295 -9.127 1.00 93.88 177 GLU A CA 1
ATOM 1394 C C . GLU A 1 177 ? -6.248 3.742 -10.282 1.00 93.88 177 GLU A C 1
ATOM 1396 O O . GLU A 1 177 ? -6.912 4.782 -10.241 1.00 93.88 177 GLU A O 1
ATOM 1401 N N . LYS A 1 178 ? -6.259 2.968 -11.372 1.00 92.75 178 LYS A N 1
ATOM 1402 C CA . LYS A 1 178 ? -7.061 3.248 -12.560 1.00 92.75 178 LYS A CA 1
ATOM 1403 C C . LYS A 1 178 ? -8.531 3.003 -12.237 1.00 92.75 178 LYS A C 1
ATOM 1405 O O . LYS A 1 178 ? -8.928 1.887 -11.919 1.00 92.75 178 LYS A O 1
ATOM 1410 N N . LYS A 1 179 ? -9.337 4.054 -12.371 1.00 92.75 179 LYS A N 1
ATOM 1411 C CA . LYS A 1 179 ? -10.767 4.031 -12.038 1.00 92.75 179 LYS A CA 1
ATOM 1412 C C . LYS A 1 179 ? -11.688 3.753 -13.230 1.00 92.75 179 LYS A C 1
ATOM 1414 O O . LYS A 1 179 ? -12.796 3.282 -13.034 1.00 92.75 179 LYS A O 1
ATOM 1419 N N . SER A 1 180 ? -11.259 4.050 -14.460 1.00 92.88 180 SER A N 1
ATOM 1420 C CA . SER A 1 180 ? -12.061 3.860 -15.685 1.00 92.88 180 SER A CA 1
ATOM 1421 C C . SER A 1 180 ? -11.170 3.724 -16.927 1.00 92.88 180 SER A C 1
ATOM 1423 O O . SER A 1 180 ? -9.995 4.108 -16.906 1.00 92.88 180 SER A O 1
ATOM 1425 N N . GLN A 1 181 ? -11.714 3.169 -18.016 1.00 91.44 181 GLN A N 1
ATOM 1426 C CA . GLN A 1 181 ? -11.018 3.076 -19.305 1.00 91.44 181 GLN A CA 1
ATOM 1427 C C . GLN A 1 181 ? -10.833 4.471 -19.917 1.00 91.44 181 GLN A C 1
ATOM 1429 O O . GLN A 1 181 ? -11.752 5.293 -19.904 1.00 91.44 181 GLN A O 1
ATOM 1434 N N . GLY A 1 182 ? -9.640 4.741 -20.456 1.00 89.38 182 GLY A N 1
ATOM 1435 C CA . GLY A 1 182 ? -9.310 6.059 -21.012 1.00 89.38 182 GLY A CA 1
ATOM 1436 C C . GLY A 1 182 ? -9.206 7.173 -19.962 1.00 89.38 182 GLY A C 1
ATOM 1437 O O . GLY A 1 182 ? -9.161 8.345 -20.322 1.00 89.38 182 GLY A O 1
ATOM 1438 N N . GLY A 1 183 ? -9.197 6.822 -18.671 1.00 91.19 183 GLY A N 1
ATOM 1439 C CA . GLY A 1 183 ? -8.938 7.757 -17.583 1.00 91.19 183 GLY A CA 1
ATOM 1440 C C . GLY A 1 183 ? -7.460 8.171 -17.493 1.00 91.19 183 GLY A C 1
ATOM 1441 O O . GLY A 1 183 ? -6.628 7.695 -18.267 1.00 91.19 183 GLY A O 1
ATOM 1442 N N . PRO A 1 184 ? -7.095 9.006 -16.505 1.00 92.94 184 PRO A N 1
ATOM 1443 C CA . PRO A 1 184 ? -5.788 9.672 -16.478 1.00 92.94 184 PRO A CA 1
ATOM 1444 C C . PRO A 1 184 ? -4.562 8.751 -16.334 1.00 92.94 184 PRO A C 1
ATOM 1446 O O . PRO A 1 184 ? -3.445 9.165 -16.615 1.00 92.94 184 PRO A O 1
ATOM 1449 N N . LEU A 1 185 ? -4.757 7.499 -15.911 1.00 94.94 185 LEU A N 1
ATOM 1450 C CA . LEU A 1 185 ? -3.685 6.502 -15.782 1.00 94.94 185 LEU A CA 1
ATOM 1451 C C . LEU A 1 185 ? -3.572 5.551 -16.984 1.00 94.94 185 LEU A C 1
ATOM 1453 O O . LEU A 1 185 ? -2.757 4.632 -16.948 1.00 94.94 185 LEU A O 1
ATOM 1457 N N . GLN A 1 186 ? -4.372 5.748 -18.040 1.00 94.00 186 GLN A N 1
ATOM 1458 C CA . GLN A 1 186 ? -4.353 4.872 -19.214 1.00 94.00 186 GLN A CA 1
ATOM 1459 C C . GLN A 1 186 ? -2.969 4.839 -19.875 1.00 94.00 186 GLN A C 1
ATOM 1461 O O . GLN A 1 186 ? -2.462 3.758 -20.140 1.00 94.00 186 GLN A O 1
ATOM 1466 N N . GLU A 1 187 ? -2.320 5.992 -20.059 1.00 93.94 187 GLU A N 1
ATOM 1467 C CA . GLU A 1 187 ? -0.999 6.063 -20.704 1.00 93.94 187 GLU A CA 1
ATOM 1468 C C . GLU A 1 187 ? 0.094 5.334 -19.907 1.00 93.94 187 GLU A C 1
ATOM 1470 O O . GLU A 1 187 ? 0.980 4.711 -20.488 1.00 93.94 187 GLU A O 1
ATOM 1475 N N . GLY A 1 188 ? 0.021 5.368 -18.572 1.00 95.19 188 GLY A N 1
ATOM 1476 C CA . GLY A 1 188 ? 0.932 4.612 -17.709 1.00 95.19 188 GLY A CA 1
ATOM 1477 C C . GLY A 1 188 ? 0.738 3.103 -17.852 1.00 95.19 188 GLY A C 1
ATOM 1478 O O . GLY A 1 188 ? 1.710 2.359 -17.950 1.00 95.19 188 GLY A O 1
ATOM 1479 N N . GLN A 1 189 ? -0.516 2.652 -17.923 1.00 95.06 189 GLN A N 1
ATOM 1480 C CA . GLN A 1 189 ? -0.832 1.248 -18.172 1.00 95.06 189 GLN A CA 1
ATOM 1481 C C . GLN A 1 189 ? -0.360 0.802 -19.566 1.00 95.06 189 GLN A C 1
ATOM 1483 O O . GLN A 1 189 ? 0.256 -0.257 -19.699 1.00 95.06 189 GLN A O 1
ATOM 1488 N N . ASP A 1 190 ? -0.628 1.609 -20.593 1.00 95.12 190 ASP A N 1
ATOM 1489 C CA . ASP A 1 190 ? -0.231 1.326 -21.973 1.00 95.12 190 ASP A CA 1
ATOM 1490 C C . ASP A 1 190 ? 1.297 1.242 -22.090 1.00 95.12 190 ASP A C 1
ATOM 1492 O O . ASP A 1 190 ? 1.810 0.333 -22.736 1.00 95.12 190 ASP A O 1
ATOM 1496 N N . ALA A 1 191 ? 2.040 2.085 -21.364 1.00 95.50 191 ALA A N 1
ATOM 1497 C CA . ALA A 1 191 ? 3.497 2.009 -21.303 1.00 95.50 191 ALA A CA 1
ATOM 1498 C C . ALA A 1 191 ? 4.018 0.650 -20.795 1.00 95.50 191 ALA A C 1
ATOM 1500 O O . ALA A 1 191 ? 4.994 0.139 -21.347 1.00 95.50 191 ALA A O 1
ATOM 1501 N N . VAL A 1 192 ? 3.357 0.031 -19.803 1.00 95.31 192 VAL A N 1
ATOM 1502 C CA . VAL A 1 192 ? 3.737 -1.317 -19.341 1.00 95.31 192 VAL A CA 1
ATOM 1503 C C . VAL A 1 192 ? 3.543 -2.350 -20.454 1.00 95.31 192 VAL A C 1
ATOM 1505 O O . VAL A 1 192 ? 4.414 -3.195 -20.682 1.00 95.31 192 VAL A O 1
ATOM 1508 N N . LEU A 1 193 ? 2.409 -2.270 -21.155 1.00 92.00 193 LEU A N 1
ATOM 1509 C CA . LEU A 1 193 ? 2.051 -3.175 -22.250 1.00 92.00 193 LEU A CA 1
ATOM 1510 C C . LEU A 1 193 ? 2.964 -3.004 -23.472 1.00 92.00 193 LEU A C 1
ATOM 1512 O O . LEU A 1 193 ? 3.350 -4.001 -24.082 1.00 92.00 193 LEU A O 1
ATOM 1516 N N . ASP A 1 194 ? 3.352 -1.775 -23.801 1.00 92.06 194 ASP A N 1
ATOM 1517 C CA . ASP A 1 194 ? 4.318 -1.485 -24.860 1.00 92.06 194 ASP A CA 1
ATOM 1518 C C . ASP A 1 194 ? 5.693 -2.069 -24.511 1.00 92.06 194 ASP A C 1
ATOM 1520 O O . ASP A 1 194 ? 6.300 -2.767 -25.325 1.00 92.06 194 ASP A O 1
ATOM 1524 N N . GLY A 1 195 ? 6.150 -1.881 -23.266 1.00 88.62 195 GLY A N 1
ATOM 1525 C CA . GLY A 1 195 ? 7.407 -2.455 -22.778 1.00 88.62 195 GLY A CA 1
ATOM 1526 C C . GLY A 1 195 ? 7.454 -3.983 -22.903 1.00 88.62 195 GLY A C 1
ATOM 1527 O O . GLY A 1 195 ? 8.476 -4.540 -23.315 1.00 88.62 195 GLY A O 1
ATOM 1528 N N . ARG A 1 196 ? 6.326 -4.667 -22.649 1.00 84.31 196 ARG A N 1
ATOM 1529 C CA . ARG A 1 196 ? 6.173 -6.115 -22.895 1.00 84.31 196 ARG A CA 1
ATOM 1530 C C . ARG A 1 196 ? 6.464 -6.482 -24.349 1.00 84.31 196 ARG A C 1
ATOM 1532 O O . ARG A 1 196 ? 7.131 -7.480 -24.610 1.00 84.31 196 ARG A O 1
ATOM 1539 N N . ALA A 1 197 ? 5.933 -5.707 -25.293 1.00 85.00 197 ALA A N 1
ATOM 1540 C CA . ALA A 1 197 ? 6.089 -5.966 -26.720 1.00 85.00 197 ALA A CA 1
ATOM 1541 C C . ALA A 1 197 ? 7.523 -5.697 -27.209 1.00 85.00 197 ALA A C 1
ATOM 1543 O O . ALA A 1 197 ? 8.000 -6.387 -28.110 1.00 85.00 197 ALA A O 1
ATOM 1544 N N . GLU A 1 198 ? 8.218 -4.731 -26.603 1.00 87.00 198 GLU A N 1
ATOM 1545 C CA . GLU A 1 198 ? 9.611 -4.392 -26.919 1.00 87.00 198 GLU A CA 1
ATOM 1546 C C . GLU A 1 198 ? 10.621 -5.446 -26.425 1.00 87.00 198 GLU A C 1
ATOM 1548 O O . GLU A 1 198 ? 11.697 -5.586 -27.007 1.00 87.00 198 GLU A O 1
ATOM 1553 N N . GLY A 1 199 ? 10.294 -6.203 -25.370 1.00 81.62 199 GLY A N 1
ATOM 1554 C CA . GLY A 1 199 ? 11.109 -7.318 -24.869 1.00 81.62 199 GLY A CA 1
ATOM 1555 C C . GLY A 1 199 ? 12.421 -6.921 -24.175 1.00 81.62 199 GLY A C 1
ATOM 1556 O O . GLY A 1 199 ? 13.236 -7.791 -23.876 1.00 81.62 199 GLY A O 1
ATOM 1557 N N . ASN A 1 200 ? 12.634 -5.628 -23.909 1.00 82.88 200 ASN A N 1
ATOM 1558 C CA . ASN A 1 200 ? 13.811 -5.087 -23.217 1.00 82.88 200 ASN A CA 1
ATOM 1559 C C . ASN A 1 200 ? 13.417 -4.364 -21.916 1.00 82.88 200 ASN A C 1
ATOM 1561 O O . ASN A 1 200 ? 13.782 -3.208 -21.687 1.00 82.88 200 ASN A O 1
ATOM 1565 N N . VAL A 1 201 ? 12.619 -5.041 -21.091 1.00 91.44 201 VAL A N 1
ATOM 1566 C CA . VAL A 1 201 ? 12.167 -4.568 -19.777 1.00 91.44 201 VAL A CA 1
ATOM 1567 C C . VAL A 1 201 ? 12.412 -5.649 -18.725 1.00 91.44 201 VAL A C 1
ATOM 1569 O O . VAL A 1 201 ? 12.329 -6.839 -19.021 1.00 91.44 201 VAL A O 1
ATOM 1572 N N . SER A 1 202 ? 12.716 -5.234 -17.499 1.00 91.19 202 SER A N 1
ATOM 1573 C CA . SER A 1 202 ? 12.877 -6.110 -16.335 1.00 91.19 202 SER A CA 1
ATOM 1574 C C . SER A 1 202 ? 11.539 -6.608 -15.797 1.00 91.19 202 SER A C 1
ATOM 1576 O O . SER A 1 202 ? 11.474 -7.704 -15.246 1.00 91.19 202 SER A O 1
ATOM 1578 N N . PHE A 1 203 ? 10.475 -5.817 -15.962 1.00 93.19 203 PHE A N 1
ATOM 1579 C CA . PHE A 1 203 ? 9.115 -6.228 -15.638 1.00 93.19 203 PHE A CA 1
ATOM 1580 C C . PHE A 1 203 ? 8.104 -5.717 -16.665 1.00 93.19 203 PHE A C 1
ATOM 1582 O O . PHE A 1 203 ? 8.252 -4.650 -17.266 1.00 93.19 203 PHE A O 1
ATOM 1589 N N . ASP A 1 204 ? 7.030 -6.480 -16.821 1.00 92.25 204 ASP A N 1
ATOM 1590 C CA . ASP A 1 204 ? 5.927 -6.210 -17.738 1.00 92.25 204 ASP A CA 1
ATOM 1591 C C . ASP A 1 204 ? 4.556 -6.436 -17.073 1.00 92.25 204 ASP A C 1
ATOM 1593 O O . ASP A 1 204 ? 3.539 -6.632 -17.742 1.00 92.25 204 ASP A O 1
ATOM 1597 N N . THR A 1 205 ? 4.528 -6.444 -15.741 1.00 93.56 205 THR A N 1
ATOM 1598 C CA . THR A 1 205 ? 3.349 -6.717 -14.923 1.00 93.56 205 THR A CA 1
ATOM 1599 C C . THR A 1 205 ? 2.805 -5.442 -14.289 1.00 93.56 205 THR A C 1
ATOM 1601 O O . THR A 1 205 ? 3.546 -4.532 -13.913 1.00 93.56 205 THR A O 1
ATOM 1604 N N . PHE A 1 206 ? 1.488 -5.398 -14.124 1.00 95.62 206 PHE A N 1
ATOM 1605 C CA . PHE A 1 206 ? 0.803 -4.372 -13.350 1.00 95.62 206 PHE A CA 1
ATOM 1606 C C . PHE A 1 206 ? -0.442 -4.928 -12.655 1.00 95.62 206 PHE A C 1
ATOM 1608 O O . PHE A 1 206 ? -0.963 -5.989 -13.019 1.00 95.62 206 PHE A O 1
ATOM 1615 N N . GLY A 1 207 ? -0.927 -4.206 -11.655 1.00 94.25 207 GLY A N 1
ATOM 1616 C CA . GLY A 1 207 ? -2.163 -4.548 -10.970 1.00 94.25 207 GLY A CA 1
ATOM 1617 C C . GLY A 1 207 ? -2.901 -3.341 -10.426 1.00 94.25 207 GLY A C 1
ATOM 1618 O O . GLY A 1 207 ? -2.513 -2.190 -10.642 1.00 94.25 207 GLY A O 1
ATOM 1619 N N . CYS A 1 208 ? -3.984 -3.629 -9.715 1.00 92.94 208 CYS A N 1
ATOM 1620 C CA . CYS A 1 208 ? -4.820 -2.630 -9.071 1.00 92.94 208 CYS A CA 1
ATOM 1621 C C . CYS A 1 208 ? -5.373 -3.145 -7.738 1.00 92.94 208 CYS A C 1
ATOM 1623 O O . CYS A 1 208 ? -5.439 -4.354 -7.488 1.00 92.94 208 CYS A O 1
ATOM 1625 N N . PHE A 1 209 ? -5.825 -2.217 -6.901 1.00 89.69 209 PHE A N 1
ATOM 1626 C CA . PHE A 1 209 ? -6.649 -2.524 -5.739 1.00 89.69 209 PHE A CA 1
ATOM 1627 C C . PHE A 1 209 ? -8.120 -2.682 -6.140 1.00 89.69 209 PHE A C 1
ATOM 1629 O O . PHE A 1 209 ? -8.667 -1.859 -6.879 1.00 89.69 209 PHE A O 1
ATOM 1636 N N . PHE A 1 210 ? -8.759 -3.733 -5.633 1.00 87.38 210 PHE A N 1
ATOM 1637 C CA . PHE A 1 210 ? -10.190 -3.956 -5.745 1.00 87.38 210 PHE A CA 1
ATOM 1638 C C . PHE A 1 210 ? -10.932 -3.270 -4.593 1.00 87.38 210 PHE A C 1
ATOM 1640 O O . PHE A 1 210 ? -10.842 -3.683 -3.438 1.00 87.38 210 PHE A O 1
ATOM 1647 N N . ALA A 1 211 ? -11.715 -2.247 -4.921 1.00 86.69 211 ALA A N 1
ATOM 1648 C CA . ALA A 1 211 ? -12.494 -1.484 -3.957 1.00 86.69 211 ALA A CA 1
ATOM 1649 C C . ALA A 1 211 ? -13.819 -2.202 -3.651 1.00 86.69 211 ALA A C 1
ATOM 1651 O O . ALA A 1 211 ? -14.843 -1.923 -4.273 1.00 86.69 211 ALA A O 1
ATOM 1652 N N . ILE A 1 212 ? -13.808 -3.142 -2.700 1.00 80.19 212 ILE A N 1
ATOM 1653 C CA . ILE A 1 212 ? -15.002 -3.937 -2.349 1.00 80.19 212 ILE A CA 1
ATOM 1654 C C . ILE A 1 212 ? -16.096 -3.136 -1.631 1.00 80.19 212 ILE A C 1
ATOM 1656 O O . ILE A 1 212 ? -17.264 -3.520 -1.696 1.00 80.19 212 ILE A O 1
ATOM 1660 N N . GLY A 1 213 ? -15.725 -2.014 -1.014 1.00 80.50 213 GLY A N 1
ATOM 1661 C CA . GLY A 1 213 ? -16.588 -1.210 -0.155 1.00 80.50 213 GLY A CA 1
ATOM 1662 C C . GLY A 1 213 ? -16.366 -1.510 1.325 1.00 80.50 213 GLY A C 1
ATOM 1663 O O . GLY A 1 213 ? -15.921 -2.591 1.689 1.00 80.50 213 GLY A O 1
ATOM 1664 N N . ASP A 1 214 ? -16.690 -0.535 2.168 1.00 75.88 214 ASP A N 1
ATOM 1665 C CA . ASP A 1 214 ? -16.433 -0.567 3.615 1.00 75.88 214 ASP A CA 1
ATOM 1666 C C . ASP A 1 214 ? -17.680 -0.920 4.435 1.00 75.88 214 ASP A C 1
ATOM 1668 O O . ASP A 1 214 ? -17.621 -1.076 5.655 1.00 75.88 214 ASP A O 1
ATOM 1672 N N . LEU A 1 215 ? -18.843 -1.008 3.785 1.00 73.44 215 LEU A N 1
ATOM 1673 C CA . LEU A 1 215 ? -20.078 -1.353 4.468 1.00 73.44 215 LEU A CA 1
ATOM 1674 C C . LEU A 1 215 ? -20.132 -2.862 4.708 1.00 73.44 215 LEU A C 1
ATOM 1676 O O . LEU A 1 215 ? -20.346 -3.636 3.781 1.00 73.44 215 LEU A O 1
ATOM 1680 N N . VAL A 1 216 ? -19.993 -3.266 5.966 1.00 64.62 216 VAL A N 1
ATOM 1681 C CA . VAL A 1 216 ? -20.232 -4.645 6.399 1.00 64.62 216 VAL A CA 1
ATOM 1682 C C . VAL A 1 216 ? -21.628 -4.770 7.002 1.00 64.62 216 VAL A C 1
ATOM 1684 O O . VAL A 1 216 ? -22.096 -3.879 7.719 1.00 64.62 216 VAL A O 1
ATOM 1687 N N . GLN A 1 217 ? -22.310 -5.887 6.738 1.00 64.50 217 GLN A N 1
ATOM 1688 C CA . GLN A 1 217 ? -23.520 -6.220 7.490 1.00 64.50 217 GLN A CA 1
ATOM 1689 C C . GLN A 1 217 ? -23.169 -6.322 8.984 1.00 64.50 217 GLN A C 1
ATOM 1691 O O . GLN A 1 217 ? -22.123 -6.890 9.306 1.00 64.50 217 GLN A O 1
ATOM 1696 N N . PRO A 1 218 ? -24.007 -5.813 9.909 1.00 64.19 218 PRO A N 1
ATOM 1697 C CA . PRO A 1 218 ? -23.729 -5.903 11.337 1.00 64.19 218 PRO A CA 1
ATOM 1698 C C . PRO A 1 218 ? -23.458 -7.347 11.776 1.00 64.19 218 PRO A C 1
ATOM 1700 O O . PRO A 1 218 ? -24.350 -8.192 11.788 1.00 64.19 218 PRO A O 1
ATOM 1703 N N . ILE A 1 219 ? -22.208 -7.626 12.149 1.00 62.69 219 ILE A N 1
ATOM 1704 C CA . ILE A 1 219 ? -21.751 -8.963 12.561 1.00 62.69 219 ILE A CA 1
ATOM 1705 C C . ILE A 1 219 ? -21.995 -9.252 14.049 1.00 62.69 219 ILE A C 1
ATOM 1707 O O . ILE A 1 219 ? -21.741 -10.358 14.524 1.00 62.69 219 ILE A O 1
ATOM 1711 N N . SER A 1 220 ? -22.469 -8.263 14.812 1.00 60.03 220 SER A N 1
ATOM 1712 C CA . SER A 1 220 ? -22.831 -8.417 16.221 1.00 60.03 220 SER A CA 1
ATOM 1713 C C . SER A 1 220 ? -23.782 -7.309 16.687 1.00 60.03 220 SER A C 1
ATOM 1715 O O . SER A 1 220 ? -24.006 -6.327 15.983 1.00 60.03 220 SER A O 1
ATOM 1717 N N . THR A 1 221 ? -24.309 -7.440 17.907 1.00 55.97 221 THR A N 1
ATOM 1718 C CA . THR A 1 221 ? -25.080 -6.379 18.579 1.00 55.97 221 THR A CA 1
ATOM 1719 C C . THR A 1 221 ? -24.224 -5.181 19.006 1.00 55.97 221 THR A C 1
ATOM 1721 O O . THR A 1 221 ? -24.781 -4.152 19.369 1.00 55.97 221 THR A O 1
ATOM 1724 N N . ALA A 1 222 ? -22.893 -5.309 18.990 1.00 57.69 222 ALA A N 1
ATOM 1725 C CA . ALA A 1 222 ? -21.932 -4.262 19.338 1.00 57.69 222 ALA A CA 1
ATOM 1726 C C . ALA A 1 222 ? -21.443 -3.507 18.090 1.00 57.69 222 ALA A C 1
ATOM 1728 O O . ALA A 1 222 ? -20.256 -3.245 17.954 1.00 57.69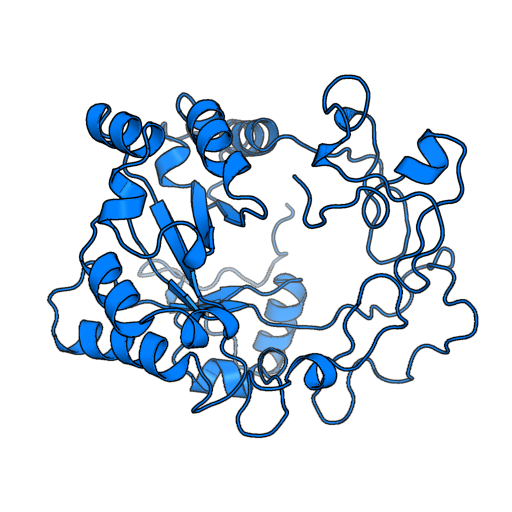 222 ALA A O 1
ATOM 1729 N N . PHE A 1 223 ? -22.357 -3.215 17.164 1.00 63.19 223 PHE A N 1
ATOM 1730 C CA . PHE A 1 223 ? -22.056 -2.457 15.953 1.00 63.19 223 PHE A CA 1
ATOM 1731 C C . PHE A 1 223 ? -21.773 -0.985 16.288 1.00 63.19 223 PHE A C 1
ATOM 1733 O O . PHE A 1 223 ? -22.301 -0.464 17.274 1.00 63.19 223 PHE A O 1
ATOM 1740 N N . TYR A 1 224 ? -20.962 -0.309 15.468 1.00 65.88 224 TYR A N 1
ATOM 1741 C CA . TYR A 1 224 ? -20.744 1.132 15.607 1.00 65.88 224 TYR A CA 1
ATOM 1742 C C . TYR A 1 224 ? -22.080 1.884 15.619 1.00 65.88 224 TYR A C 1
ATOM 1744 O O . TYR A 1 224 ? -23.018 1.522 14.907 1.00 65.88 224 TYR A O 1
ATOM 1752 N N . ASP A 1 225 ? -22.153 2.956 16.406 1.00 66.00 225 ASP A N 1
ATOM 1753 C CA . ASP A 1 225 ? -23.308 3.847 16.397 1.00 66.00 225 ASP A CA 1
ATOM 1754 C C . ASP A 1 225 ? -23.460 4.458 14.995 1.00 66.00 225 ASP A C 1
ATOM 1756 O O . ASP A 1 225 ? -22.692 5.317 14.576 1.00 66.00 225 ASP A O 1
ATOM 1760 N N . THR A 1 226 ? -24.453 4.026 14.228 1.00 64.38 226 THR A N 1
ATOM 1761 C CA . THR A 1 226 ? -24.730 4.617 12.913 1.00 64.38 226 THR A CA 1
ATOM 1762 C C . THR A 1 226 ? -25.360 6.010 13.032 1.00 64.38 226 THR A C 1
ATOM 1764 O O . THR A 1 226 ? -25.759 6.606 12.034 1.00 64.38 226 THR A O 1
ATOM 1767 N 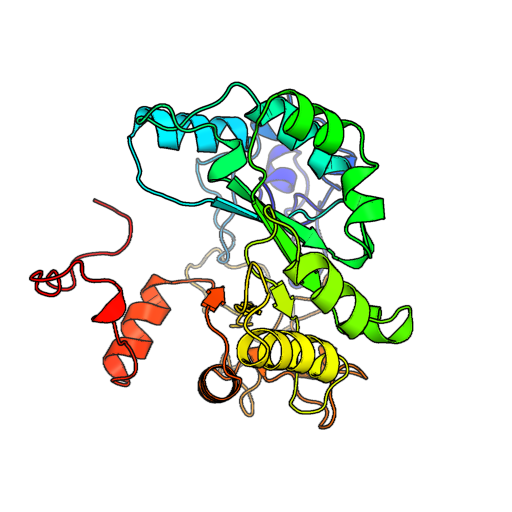N . ALA A 1 227 ? -25.506 6.550 14.245 1.00 66.19 227 ALA A N 1
ATOM 1768 C CA . ALA A 1 227 ? -26.278 7.744 14.530 1.00 66.19 227 ALA A CA 1
ATOM 1769 C C . ALA A 1 227 ? -27.656 7.661 13.843 1.00 66.19 227 ALA A C 1
ATOM 1771 O O . ALA A 1 227 ? -28.382 6.679 13.989 1.00 66.19 227 ALA A O 1
ATOM 1772 N N . ASN A 1 228 ? -28.012 8.678 13.054 1.00 61.38 228 ASN A N 1
ATOM 1773 C CA . ASN A 1 228 ? -29.288 8.744 12.339 1.00 61.38 228 ASN A CA 1
ATOM 1774 C C . ASN A 1 228 ? -29.245 8.161 10.917 1.00 61.38 228 ASN A C 1
ATOM 1776 O O . ASN A 1 228 ? -30.258 8.240 10.218 1.00 61.38 228 ASN A O 1
ATOM 1780 N N . PHE A 1 229 ? -28.111 7.634 10.438 1.00 61.72 229 PHE A N 1
ATOM 1781 C CA . PHE A 1 229 ? -28.068 7.074 9.089 1.00 61.72 229 PHE A CA 1
ATOM 1782 C C . PHE A 1 229 ? -28.553 5.621 9.123 1.00 61.72 229 PHE A C 1
ATOM 1784 O O . PHE A 1 229 ? -28.110 4.806 9.928 1.00 61.72 229 PHE A O 1
ATOM 1791 N N . SER A 1 230 ? -29.522 5.303 8.266 1.00 64.75 230 SER A N 1
ATOM 1792 C CA . SER A 1 230 ? -29.946 3.919 8.064 1.00 64.75 230 SER A CA 1
ATOM 1793 C C . SER A 1 230 ? -28.945 3.243 7.138 1.00 64.75 230 SER A C 1
ATOM 1795 O O . SER A 1 230 ? -28.646 3.785 6.072 1.00 64.75 230 SER A O 1
ATOM 1797 N N . LEU A 1 231 ? -28.451 2.065 7.525 1.00 67.44 231 LEU A N 1
ATOM 1798 C CA . LEU A 1 231 ? -27.690 1.221 6.608 1.00 67.44 231 LEU A CA 1
ATOM 1799 C C . LEU A 1 231 ? -28.564 0.952 5.366 1.00 67.44 231 LEU A C 1
ATOM 1801 O O . LEU A 1 231 ? -29.754 0.644 5.521 1.00 67.44 231 LEU A O 1
ATOM 1805 N N . PRO A 1 232 ? -28.029 1.101 4.145 1.00 68.62 232 PRO A N 1
ATOM 1806 C CA . PRO A 1 232 ? -28.761 0.742 2.941 1.00 68.62 232 PRO A CA 1
ATOM 1807 C C . PRO A 1 232 ? -29.127 -0.748 2.985 1.00 68.62 232 PRO A C 1
ATOM 1809 O O . PRO A 1 232 ? -28.420 -1.562 3.574 1.00 68.62 232 PRO A O 1
ATOM 1812 N N . ALA A 1 233 ? -30.252 -1.107 2.363 1.00 69.81 233 ALA A N 1
ATOM 1813 C CA . ALA A 1 233 ? -30.709 -2.498 2.320 1.00 69.81 233 ALA A CA 1
ATOM 1814 C C . ALA A 1 233 ? -29.764 -3.415 1.516 1.00 69.81 233 ALA A C 1
ATOM 1816 O O . ALA A 1 233 ? -29.800 -4.629 1.700 1.00 69.81 233 ALA A O 1
ATOM 1817 N N . ASP A 1 234 ? -28.945 -2.828 0.638 1.00 74.31 234 ASP A N 1
ATOM 1818 C CA . ASP A 1 234 ? -27.928 -3.494 -0.173 1.00 74.31 234 ASP A CA 1
ATOM 1819 C C . ASP A 1 234 ? -26.585 -2.758 -0.007 1.00 74.31 234 ASP A C 1
ATOM 1821 O O . ASP A 1 234 ? -26.539 -1.524 0.017 1.00 74.31 234 ASP A O 1
ATOM 1825 N N . GLU A 1 235 ? -25.494 -3.518 0.106 1.00 75.94 235 GLU A N 1
ATOM 1826 C CA . GLU A 1 235 ? -24.113 -3.016 0.146 1.00 75.94 235 GLU A CA 1
ATOM 1827 C C . GLU A 1 235 ? -23.662 -2.425 -1.203 1.00 75.94 235 GLU A C 1
ATOM 1829 O O . GLU A 1 235 ? -22.668 -1.694 -1.271 1.00 75.94 235 GLU A O 1
ATOM 1834 N N . ARG A 1 236 ? -24.420 -2.701 -2.275 1.00 82.00 236 ARG A N 1
ATOM 1835 C CA . ARG A 1 236 ? -24.200 -2.202 -3.633 1.00 82.00 236 ARG A CA 1
ATOM 1836 C C . ARG A 1 236 ? -25.413 -1.447 -4.167 1.00 82.00 236 ARG A C 1
ATOM 1838 O O . ARG A 1 236 ? -26.554 -1.866 -4.023 1.00 82.00 236 ARG A O 1
ATOM 1845 N N . VAL A 1 237 ? -25.166 -0.345 -4.874 1.00 83.12 237 VAL A N 1
ATOM 1846 C CA . VAL A 1 237 ? -26.203 0.425 -5.580 1.00 83.12 237 VAL A CA 1
ATOM 1847 C C . VAL A 1 237 ? -25.708 0.742 -6.981 1.00 83.12 237 VAL A C 1
ATOM 1849 O O . VAL A 1 237 ? -24.660 1.361 -7.149 1.00 83.12 237 VAL A O 1
ATOM 1852 N N . ASN A 1 238 ? -26.455 0.307 -8.002 1.00 82.69 238 ASN A N 1
ATOM 1853 C CA . ASN A 1 238 ? -26.112 0.491 -9.420 1.00 82.69 238 ASN A CA 1
ATOM 1854 C C . ASN A 1 238 ? -24.693 0.011 -9.789 1.00 82.69 238 ASN A C 1
ATOM 1856 O O . ASN A 1 238 ? -24.052 0.565 -10.676 1.00 82.69 238 ASN A O 1
ATOM 1860 N N . GLY A 1 239 ? -24.184 -1.019 -9.107 1.00 80.06 239 GLY A N 1
ATOM 1861 C CA . GLY A 1 239 ? -22.830 -1.543 -9.310 1.00 80.06 239 GLY A CA 1
ATOM 1862 C C . GLY A 1 239 ? -21.712 -0.727 -8.650 1.00 80.06 239 GLY A C 1
ATOM 1863 O O . GLY A 1 239 ? -20.559 -1.091 -8.814 1.00 80.06 239 GLY A O 1
ATOM 1864 N N . SER A 1 240 ? -22.031 0.334 -7.902 1.00 87.31 240 SER A N 1
ATOM 1865 C CA . SER A 1 240 ? -21.102 0.987 -6.971 1.00 87.31 240 SER A CA 1
ATOM 1866 C C . SER A 1 240 ? -21.244 0.376 -5.577 1.00 87.31 240 SER A C 1
ATOM 1868 O O . SER A 1 240 ? -22.280 -0.197 -5.241 1.00 87.31 240 SER A O 1
ATOM 1870 N N . VAL A 1 241 ? -20.219 0.547 -4.750 1.00 87.44 241 VAL A N 1
ATOM 1871 C CA . VAL A 1 241 ? -20.175 0.132 -3.339 1.00 87.44 241 VAL A CA 1
ATOM 1872 C C . VAL A 1 241 ? -20.117 1.355 -2.429 1.00 87.44 241 VAL A C 1
ATOM 1874 O O . VAL A 1 241 ? -19.755 2.436 -2.894 1.00 87.44 241 VAL A O 1
ATOM 1877 N N . PHE A 1 242 ? -20.463 1.213 -1.153 1.00 84.31 242 PHE A N 1
ATOM 1878 C CA . PHE A 1 242 ? -20.282 2.284 -0.168 1.00 84.31 242 PHE A CA 1
ATOM 1879 C C . PHE A 1 242 ? -18.860 2.287 0.388 1.00 84.31 242 PHE A C 1
ATOM 1881 O O . PHE A 1 242 ? -18.338 1.231 0.734 1.00 84.31 242 PHE A O 1
ATOM 1888 N N . GLN A 1 243 ? -18.263 3.468 0.513 1.00 82.56 243 GLN A N 1
ATOM 1889 C CA . GLN A 1 243 ? -16.974 3.669 1.164 1.00 82.56 243 GLN A CA 1
ATOM 1890 C C . GLN A 1 243 ? -17.072 4.619 2.352 1.00 82.56 243 GLN A C 1
ATOM 1892 O O . GLN A 1 243 ? -17.889 5.547 2.382 1.00 82.56 243 GLN A O 1
ATOM 1897 N N . TYR A 1 244 ? -16.205 4.370 3.324 1.00 75.12 244 TYR A N 1
ATOM 1898 C CA . TYR A 1 244 ? -15.931 5.257 4.431 1.00 75.12 244 TYR A CA 1
ATOM 1899 C C . TYR A 1 244 ? -15.214 6.511 3.925 1.00 75.12 244 TYR A C 1
ATOM 1901 O O . TYR A 1 244 ? -14.259 6.451 3.154 1.00 75.12 244 TYR A O 1
ATOM 1909 N N . SER A 1 245 ? -15.662 7.665 4.410 1.00 73.50 245 SER A N 1
ATOM 1910 C CA . SER A 1 245 ? -14.939 8.922 4.288 1.00 73.50 245 SER A CA 1
ATOM 1911 C C . SER A 1 245 ? -14.864 9.557 5.658 1.00 73.50 245 SER A C 1
ATOM 1913 O O . SER A 1 245 ? -15.872 9.673 6.353 1.00 73.50 245 SER A O 1
ATOM 1915 N N . GLU A 1 246 ? -13.671 10.000 6.035 1.00 70.81 246 GLU A N 1
ATOM 1916 C CA . GLU A 1 246 ? -13.443 10.593 7.345 1.00 70.81 246 GLU A CA 1
ATOM 1917 C C . GLU A 1 246 ? -14.409 11.757 7.602 1.00 70.81 246 GLU A C 1
ATOM 1919 O O . GLU A 1 246 ? -14.583 12.641 6.759 1.00 70.81 246 GLU A O 1
ATOM 1924 N N . ASN A 1 247 ? -15.056 11.738 8.772 1.00 68.31 247 ASN A N 1
ATOM 1925 C CA . ASN A 1 247 ? -16.045 12.727 9.222 1.00 68.31 247 ASN A CA 1
ATOM 1926 C C . ASN A 1 247 ? -17.313 12.844 8.358 1.00 68.31 247 ASN A C 1
ATOM 1928 O O . ASN A 1 247 ? -18.003 13.862 8.420 1.00 68.31 247 ASN A O 1
ATOM 1932 N N . HIS A 1 248 ? -17.632 11.823 7.563 1.00 73.81 248 HIS A N 1
ATOM 1933 C CA . HIS A 1 248 ? -18.828 11.789 6.729 1.00 73.81 248 HIS A CA 1
ATOM 1934 C C . HIS A 1 248 ? -19.529 10.433 6.842 1.00 73.81 248 HIS A C 1
ATOM 1936 O O . HIS A 1 248 ? -18.898 9.401 7.069 1.00 73.81 248 HIS A O 1
ATOM 1942 N N . ALA A 1 249 ? -20.849 10.433 6.638 1.00 73.81 249 ALA A N 1
ATOM 1943 C CA . ALA A 1 249 ? -21.582 9.186 6.448 1.00 73.81 249 ALA A CA 1
ATOM 1944 C C . ALA A 1 249 ? -21.034 8.444 5.213 1.00 73.81 249 ALA A C 1
ATOM 1946 O O . ALA A 1 249 ? -20.592 9.110 4.270 1.00 73.81 249 ALA A O 1
ATOM 1947 N N . PRO A 1 250 ? -21.086 7.098 5.177 1.00 77.88 250 PRO A N 1
ATOM 1948 C CA . PRO A 1 250 ? -20.685 6.343 4.000 1.00 77.88 250 PRO A CA 1
ATOM 1949 C C . PRO A 1 250 ? -21.392 6.839 2.744 1.00 77.88 250 PRO A C 1
ATOM 1951 O O . PRO A 1 250 ? -22.608 7.042 2.730 1.00 77.88 250 PRO A O 1
ATOM 1954 N N . VAL A 1 251 ? -20.626 7.005 1.674 1.00 84.00 251 VAL A N 1
ATOM 1955 C CA . VAL A 1 251 ? -21.131 7.428 0.366 1.00 84.00 251 VAL A CA 1
ATOM 1956 C C . VAL A 1 251 ? -20.715 6.422 -0.696 1.00 84.00 251 VAL A C 1
ATOM 1958 O O . VAL A 1 251 ? -19.805 5.623 -0.487 1.00 84.00 251 VAL A O 1
ATOM 1961 N N . LEU A 1 252 ? -21.399 6.430 -1.839 1.00 88.56 252 LEU A N 1
ATOM 1962 C CA . LEU A 1 252 ? -21.024 5.567 -2.956 1.00 88.56 252 LEU A CA 1
ATOM 1963 C C . LEU A 1 252 ? -19.625 5.925 -3.465 1.00 88.56 252 LEU A C 1
ATOM 1965 O O . LEU A 1 252 ? -19.315 7.101 -3.628 1.00 88.56 252 LEU A O 1
ATOM 1969 N N . LEU A 1 253 ? -18.819 4.907 -3.765 1.00 90.81 253 LEU A N 1
ATOM 1970 C CA . LEU A 1 253 ? -17.474 5.020 -4.326 1.00 90.81 253 LEU A CA 1
ATOM 1971 C C . LEU A 1 253 ? -17.431 5.958 -5.547 1.00 90.81 253 LEU A C 1
ATOM 1973 O O . LEU A 1 253 ? -16.514 6.770 -5.663 1.00 90.81 253 LEU A O 1
ATOM 1977 N N . ASP A 1 254 ? -18.457 5.909 -6.404 1.00 91.69 254 ASP A N 1
ATOM 1978 C CA . ASP A 1 254 ? -18.593 6.780 -7.582 1.00 91.69 254 ASP A CA 1
ATOM 1979 C C . ASP A 1 254 ? -18.566 8.288 -7.231 1.00 91.69 254 ASP A C 1
ATOM 1981 O O . ASP A 1 254 ? -18.157 9.107 -8.048 1.00 91.69 254 ASP A O 1
ATOM 1985 N N . ILE A 1 255 ? -18.902 8.696 -5.999 1.00 88.38 255 ILE A N 1
ATOM 1986 C CA . ILE A 1 255 ? -18.778 10.102 -5.559 1.00 88.38 255 ILE A CA 1
ATOM 1987 C C . ILE A 1 255 ? -17.308 10.554 -5.519 1.00 88.38 255 ILE A C 1
ATOM 1989 O O . ILE A 1 255 ? -17.016 11.725 -5.769 1.00 88.38 255 ILE A O 1
ATOM 1993 N N . PHE A 1 256 ? -16.369 9.634 -5.283 1.00 86.12 256 PHE A N 1
ATOM 1994 C CA . PHE A 1 256 ? -14.927 9.905 -5.289 1.00 86.12 256 PHE A CA 1
ATOM 1995 C C . PHE A 1 256 ? -14.286 9.764 -6.675 1.00 86.12 256 PHE A C 1
ATOM 1997 O O . PHE A 1 256 ? -13.074 9.966 -6.820 1.00 86.12 256 PHE A O 1
ATOM 2004 N N . ALA A 1 257 ? -15.061 9.404 -7.701 1.00 87.25 257 ALA A N 1
ATOM 2005 C CA . ALA A 1 257 ? -14.578 9.284 -9.070 1.00 87.25 257 ALA A CA 1
ATOM 2006 C C . ALA A 1 257 ? -14.044 10.629 -9.582 1.00 87.25 257 ALA A C 1
ATOM 2008 O O . ALA A 1 257 ? -12.900 10.708 -10.032 1.00 87.25 257 ALA A O 1
ATOM 2009 N N . GLY A 1 258 ? -14.840 11.697 -9.452 1.00 85.06 258 GLY A N 1
ATOM 2010 C CA . GLY A 1 258 ? -14.481 13.051 -9.882 1.00 85.06 258 GLY A CA 1
ATOM 2011 C C . GLY A 1 258 ? -13.831 13.087 -11.274 1.00 85.06 258 GLY A C 1
ATOM 2012 O O . GLY A 1 258 ? -14.200 12.333 -12.174 1.00 85.06 258 GLY A O 1
ATOM 2013 N N . ASN A 1 259 ? -12.796 13.917 -11.428 1.00 85.62 259 ASN A N 1
ATOM 2014 C CA . ASN A 1 259 ? -12.023 14.034 -12.674 1.00 85.62 259 ASN A CA 1
ATOM 2015 C C . ASN A 1 259 ? -11.063 12.856 -12.928 1.00 85.62 259 ASN A C 1
ATOM 2017 O O . ASN A 1 259 ? -10.323 12.867 -13.908 1.00 85.62 259 ASN A O 1
ATOM 2021 N N . ALA A 1 260 ? -11.031 11.849 -12.051 1.00 88.56 260 ALA A N 1
ATOM 2022 C CA . ALA A 1 260 ? -10.205 10.660 -12.241 1.00 88.56 260 ALA A CA 1
ATOM 2023 C C . ALA A 1 260 ? -10.870 9.609 -13.152 1.00 88.56 260 ALA A C 1
ATOM 2025 O O . ALA A 1 260 ? -10.317 8.524 -13.348 1.00 88.56 260 ALA A O 1
ATOM 2026 N N . THR A 1 261 ? -12.050 9.915 -13.701 1.00 89.38 261 THR A N 1
ATOM 2027 C CA . THR A 1 261 ? -12.836 9.003 -14.538 1.00 89.38 261 THR A CA 1
ATOM 2028 C C . THR A 1 261 ? -13.393 9.704 -15.768 1.00 89.38 261 THR A C 1
ATOM 2030 O O . THR A 1 261 ? -13.623 10.911 -15.742 1.00 89.38 261 THR A O 1
ATOM 2033 N N . SER A 1 262 ? -13.601 8.952 -16.848 1.00 85.44 262 SER A N 1
ATOM 2034 C CA . SER A 1 262 ? -14.178 9.466 -18.097 1.00 85.44 262 SER A CA 1
ATOM 2035 C C . SER A 1 262 ? -15.713 9.452 -18.105 1.00 85.44 262 SER A C 1
ATOM 2037 O O . SER A 1 262 ? -16.328 10.215 -18.849 1.00 85.44 262 SER A O 1
ATOM 2039 N N . ASP A 1 263 ? -16.336 8.621 -17.268 1.00 88.50 263 ASP A N 1
ATOM 2040 C CA . ASP A 1 263 ? -17.781 8.368 -17.226 1.00 88.50 263 ASP A CA 1
ATOM 2041 C C . ASP A 1 263 ? -18.422 8.643 -15.854 1.00 88.50 263 ASP A C 1
ATOM 2043 O O . ASP A 1 263 ? -19.608 8.376 -15.655 1.00 88.50 263 ASP A O 1
ATOM 2047 N N . GLY A 1 264 ? -17.654 9.198 -14.911 1.00 89.50 264 GLY A N 1
ATOM 2048 C CA . GLY A 1 264 ? -18.114 9.500 -13.557 1.00 89.50 264 GLY A CA 1
ATOM 2049 C C . GLY A 1 264 ? -18.178 8.286 -12.631 1.00 89.50 264 GLY A C 1
ATOM 2050 O O . GLY A 1 264 ? -18.765 8.405 -11.557 1.00 89.50 264 GLY A O 1
ATOM 2051 N N . ARG A 1 265 ? -17.614 7.134 -13.026 1.00 91.81 265 ARG A N 1
ATOM 2052 C CA . ARG A 1 265 ? -17.673 5.891 -12.248 1.00 91.81 265 ARG A CA 1
ATOM 2053 C C . ARG A 1 265 ? -16.303 5.342 -11.899 1.00 91.81 265 ARG A C 1
ATOM 2055 O O . ARG A 1 265 ? -15.394 5.315 -12.727 1.00 91.81 265 ARG A O 1
ATOM 2062 N N . ASP A 1 266 ? -16.177 4.847 -10.675 1.00 93.25 266 ASP A N 1
ATOM 2063 C CA . ASP A 1 266 ? -15.004 4.105 -10.231 1.00 93.25 266 ASP A CA 1
ATOM 2064 C C . ASP A 1 266 ? -15.278 2.600 -10.344 1.00 93.25 266 ASP A C 1
ATOM 2066 O O . ASP A 1 266 ? -15.891 1.955 -9.487 1.00 93.25 266 ASP A O 1
ATOM 2070 N N . HIS A 1 267 ? -14.795 2.027 -11.442 1.00 92.75 267 HIS A N 1
ATOM 2071 C CA . HIS A 1 267 ? -15.000 0.626 -11.798 1.00 92.75 267 HIS A CA 1
ATOM 2072 C C . HIS A 1 267 ? -14.137 -0.341 -10.983 1.00 92.75 267 HIS A C 1
ATOM 2074 O O . HIS A 1 267 ? -14.231 -1.550 -11.179 1.00 92.75 267 HIS A O 1
ATOM 2080 N N . ARG A 1 268 ? -13.331 0.132 -10.019 1.00 91.31 268 ARG A N 1
ATOM 2081 C CA . ARG A 1 268 ? -12.520 -0.748 -9.154 1.00 91.31 268 ARG A CA 1
ATOM 2082 C C . ARG A 1 268 ? -13.355 -1.657 -8.247 1.00 91.31 268 ARG A C 1
ATOM 2084 O O . ARG A 1 268 ? -12.788 -2.526 -7.596 1.00 91.31 268 ARG A O 1
ATOM 2091 N N . SER A 1 269 ? -14.675 -1.478 -8.202 1.00 88.19 269 SER A N 1
ATOM 2092 C CA . SER A 1 269 ? -15.620 -2.366 -7.508 1.00 88.19 269 SER A CA 1
ATOM 2093 C C . SER A 1 269 ? -16.290 -3.415 -8.418 1.00 88.19 269 SER A C 1
ATOM 2095 O O . SER A 1 269 ? -17.018 -4.286 -7.917 1.00 88.19 269 SER A O 1
ATOM 2097 N N . ASP A 1 270 ? -16.019 -3.368 -9.730 1.00 87.75 270 ASP A N 1
ATOM 2098 C CA . ASP A 1 270 ? -16.482 -4.304 -10.760 1.00 87.75 270 ASP A CA 1
ATOM 2099 C C . ASP A 1 270 ? -15.338 -5.244 -11.174 1.00 87.75 270 ASP A C 1
ATOM 2101 O O . ASP A 1 270 ? -14.379 -4.865 -11.850 1.00 87.75 270 ASP A O 1
ATOM 2105 N N . PHE A 1 271 ? -15.439 -6.506 -10.760 1.00 81.00 271 PHE A N 1
ATOM 2106 C CA . PHE A 1 271 ? -14.394 -7.489 -11.028 1.00 81.00 271 PHE A CA 1
ATOM 2107 C C . PHE A 1 271 ? -14.314 -7.884 -12.509 1.00 81.00 271 PHE A C 1
ATOM 2109 O O . PHE A 1 271 ? -13.219 -8.127 -13.017 1.00 81.00 271 PHE A O 1
ATOM 2116 N N . ASP A 1 272 ? -15.441 -7.916 -13.225 1.00 83.69 272 ASP A N 1
ATOM 2117 C CA . ASP A 1 272 ? -15.446 -8.253 -14.650 1.00 83.69 272 ASP A CA 1
ATOM 2118 C C . ASP A 1 272 ? -14.756 -7.164 -15.463 1.00 83.69 272 ASP A C 1
ATOM 2120 O O . ASP A 1 272 ? -13.984 -7.469 -16.377 1.00 83.69 272 ASP A O 1
ATOM 2124 N N . TRP A 1 273 ? -14.954 -5.902 -15.077 1.00 89.56 273 TRP A N 1
ATOM 2125 C CA . TRP A 1 273 ? -14.191 -4.797 -15.634 1.00 89.56 273 TRP A CA 1
ATOM 2126 C C . TRP A 1 273 ? -12.689 -4.967 -15.373 1.00 89.56 273 TRP A C 1
ATOM 2128 O O . TRP A 1 273 ? -11.910 -4.911 -16.326 1.00 89.56 273 TRP A O 1
ATOM 2138 N N . ILE A 1 274 ? -12.275 -5.247 -14.128 1.00 88.94 274 ILE A N 1
ATOM 2139 C CA . ILE A 1 274 ? -10.860 -5.436 -13.747 1.00 88.94 274 ILE A CA 1
ATOM 2140 C C . ILE A 1 274 ? -10.184 -6.539 -14.567 1.00 88.94 274 ILE A C 1
ATOM 2142 O O . ILE A 1 274 ? -9.055 -6.347 -15.034 1.00 88.94 274 ILE A O 1
ATOM 2146 N N . LEU A 1 275 ? -10.863 -7.674 -14.769 1.00 83.62 275 LEU A N 1
ATOM 2147 C CA . LEU A 1 275 ? -10.348 -8.794 -15.563 1.00 83.62 275 LEU A CA 1
ATOM 2148 C C . LEU A 1 275 ? -10.115 -8.413 -17.032 1.00 83.62 275 LEU A C 1
ATOM 2150 O O . LEU A 1 275 ? -9.178 -8.910 -17.657 1.00 83.62 275 LEU A O 1
ATOM 2154 N N . GLN A 1 276 ? -10.931 -7.512 -17.583 1.00 88.94 276 GLN A N 1
ATOM 2155 C CA . GLN A 1 276 ? -10.801 -7.038 -18.964 1.00 88.94 276 GLN A CA 1
ATOM 2156 C C . GLN A 1 276 ? -9.670 -6.018 -19.151 1.00 88.94 276 GLN A C 1
ATOM 2158 O O . GLN A 1 276 ? -9.257 -5.779 -20.283 1.00 88.94 276 GLN A O 1
ATOM 2163 N N . GLN A 1 277 ? -9.130 -5.442 -18.070 1.00 89.25 277 GLN A N 1
ATOM 2164 C CA . GLN A 1 277 ? -8.074 -4.428 -18.169 1.00 89.25 277 GLN A CA 1
ATOM 2165 C C . GLN A 1 277 ? -6.682 -5.018 -18.427 1.00 89.25 277 GLN A C 1
ATOM 2167 O O . GLN A 1 277 ? -5.753 -4.265 -18.690 1.00 89.25 277 GLN A O 1
ATOM 2172 N N . GLY A 1 278 ? -6.501 -6.338 -18.337 1.00 87.25 278 GLY A N 1
ATOM 2173 C CA . GLY A 1 278 ? -5.187 -6.969 -18.502 1.00 87.25 278 GLY A CA 1
ATOM 2174 C C . GLY A 1 278 ? -4.294 -6.920 -17.257 1.00 87.25 278 GLY A C 1
ATOM 2175 O O . GLY A 1 278 ? -3.092 -7.155 -17.377 1.00 87.25 278 GLY A O 1
ATOM 2176 N N . ASN A 1 279 ? -4.870 -6.649 -16.077 1.00 89.69 279 ASN A N 1
ATOM 2177 C CA . ASN A 1 279 ? -4.172 -6.756 -14.795 1.00 89.69 279 ASN A CA 1
ATOM 2178 C C . ASN A 1 279 ? -3.554 -8.153 -14.627 1.00 89.69 279 ASN A C 1
ATOM 2180 O O . ASN A 1 279 ? -4.213 -9.173 -14.837 1.00 89.69 279 ASN A O 1
ATOM 2184 N N . THR A 1 280 ? -2.293 -8.198 -14.205 1.00 89.62 280 THR A N 1
ATOM 2185 C CA . THR A 1 280 ? -1.591 -9.450 -13.869 1.00 89.62 280 THR A CA 1
ATOM 2186 C C . THR A 1 280 ? -1.825 -9.894 -12.431 1.00 89.62 280 THR A C 1
ATOM 2188 O O . THR A 1 280 ? -1.724 -11.084 -12.136 1.00 89.62 280 THR A O 1
ATOM 2191 N N . TRP A 1 281 ? -2.177 -8.964 -11.546 1.00 88.38 281 TRP A N 1
ATOM 2192 C CA . TRP A 1 281 ? -2.572 -9.241 -10.169 1.00 88.38 281 TRP A CA 1
ATOM 2193 C C . TRP A 1 281 ? -3.586 -8.201 -9.686 1.00 88.38 281 TRP A C 1
ATOM 2195 O O . TRP A 1 281 ? -3.717 -7.121 -10.260 1.00 88.38 281 TRP A O 1
ATOM 2205 N N . VAL A 1 282 ? -4.326 -8.552 -8.636 1.00 86.94 282 VAL A N 1
ATOM 2206 C CA . VAL A 1 282 ? -5.328 -7.694 -7.995 1.00 86.94 282 VAL A CA 1
ATOM 2207 C C . VAL A 1 282 ? -5.173 -7.854 -6.489 1.00 86.94 282 VAL A C 1
ATOM 2209 O O . VAL A 1 282 ? -5.155 -8.985 -6.000 1.00 86.94 282 VAL A O 1
ATOM 2212 N N . ILE A 1 283 ? -5.058 -6.744 -5.761 1.00 86.19 283 ILE A N 1
ATOM 2213 C CA . ILE A 1 283 ? -5.157 -6.757 -4.298 1.00 86.19 283 ILE A CA 1
ATOM 2214 C C . ILE A 1 283 ? -6.639 -6.725 -3.951 1.00 86.19 283 ILE A C 1
ATOM 2216 O O . ILE A 1 283 ? -7.363 -5.857 -4.430 1.00 86.19 283 ILE A O 1
ATOM 2220 N N . ALA A 1 284 ? -7.086 -7.666 -3.130 1.00 77.56 284 ALA A N 1
ATOM 2221 C CA . ALA A 1 284 ? -8.454 -7.703 -2.647 1.00 77.56 284 ALA A CA 1
ATOM 2222 C C . ALA A 1 284 ? -8.461 -8.013 -1.155 1.00 77.56 284 ALA A C 1
ATOM 2224 O O . ALA A 1 284 ? -7.880 -9.011 -0.717 1.00 77.56 284 ALA A O 1
ATOM 2225 N N . ASP A 1 285 ? -9.176 -7.187 -0.402 1.00 69.12 285 ASP A N 1
ATOM 2226 C CA . ASP A 1 285 ? -9.536 -7.511 0.969 1.00 69.12 285 ASP A CA 1
ATOM 2227 C C . ASP A 1 285 ? -10.476 -8.726 0.952 1.00 69.12 285 ASP A C 1
ATOM 2229 O O . ASP A 1 285 ? -11.258 -8.913 0.014 1.00 69.12 285 ASP A O 1
ATOM 2233 N N . THR A 1 286 ? -10.399 -9.591 1.968 1.00 67.06 286 THR A N 1
ATOM 2234 C CA . THR A 1 286 ? -11.194 -10.834 2.081 1.00 67.06 286 THR A CA 1
ATOM 2235 C C . THR A 1 286 ? -10.918 -11.890 0.994 1.00 67.06 286 THR A C 1
ATOM 2237 O O . THR A 1 286 ? -11.829 -12.433 0.364 1.00 67.06 286 THR A O 1
ATOM 2240 N N . ALA A 1 287 ? -9.642 -12.234 0.789 1.00 63.81 287 ALA A N 1
ATOM 2241 C CA . ALA A 1 287 ? -9.207 -13.226 -0.203 1.00 63.81 287 ALA A CA 1
ATOM 2242 C C . ALA A 1 287 ? -9.998 -14.557 -0.166 1.00 63.81 287 ALA A C 1
ATOM 2244 O O . ALA A 1 287 ? -10.236 -15.147 -1.220 1.00 63.81 287 ALA A O 1
ATOM 2245 N N . ASP A 1 288 ? -10.463 -14.999 1.007 1.00 63.12 288 ASP A N 1
ATOM 2246 C CA . ASP A 1 288 ? -11.274 -16.216 1.166 1.00 63.12 288 ASP A CA 1
ATOM 2247 C C . ASP A 1 288 ? -12.709 -16.072 0.638 1.00 63.12 288 ASP A C 1
ATOM 2249 O O . ASP A 1 288 ? -13.220 -16.971 -0.036 1.00 63.12 288 ASP A O 1
ATOM 2253 N N . LEU A 1 289 ? -13.360 -14.928 0.882 1.00 67.06 289 LEU A N 1
ATOM 2254 C CA . LEU A 1 289 ? -14.673 -14.632 0.297 1.00 67.06 289 LEU A CA 1
ATOM 2255 C C . LEU A 1 289 ? -14.558 -14.549 -1.225 1.00 67.06 289 LEU A C 1
ATOM 2257 O O . LEU A 1 289 ? -15.410 -15.075 -1.942 1.00 67.06 289 LEU A O 1
ATOM 2261 N N . TRP A 1 290 ? -13.471 -13.957 -1.724 1.00 67.31 290 TRP A N 1
ATOM 2262 C CA . TRP A 1 290 ? -13.167 -13.922 -3.152 1.00 67.31 290 TRP A CA 1
ATOM 2263 C C . TRP A 1 290 ? -12.897 -15.296 -3.733 1.00 67.31 290 TRP A C 1
ATOM 2265 O O . TRP A 1 290 ? -13.404 -15.614 -4.807 1.00 67.31 290 TRP A O 1
ATOM 2275 N N . HIS A 1 291 ? -12.140 -16.133 -3.031 1.00 67.31 291 HIS A N 1
ATOM 2276 C CA . HIS A 1 291 ? -11.928 -17.512 -3.436 1.00 67.31 291 HIS A CA 1
ATOM 2277 C C . HIS A 1 291 ? -13.270 -18.227 -3.641 1.00 67.31 291 HIS A C 1
ATOM 2279 O O . HIS A 1 291 ? -13.501 -18.777 -4.719 1.00 67.31 291 HIS A O 1
ATOM 2285 N N . ALA A 1 292 ? -14.178 -18.127 -2.665 1.00 69.25 292 ALA A N 1
ATOM 2286 C CA . ALA A 1 292 ? -15.505 -18.729 -2.737 1.00 69.25 292 ALA A CA 1
ATOM 2287 C C . ALA A 1 292 ? -16.368 -18.144 -3.872 1.00 69.25 292 ALA A C 1
ATOM 2289 O O . ALA A 1 292 ? -16.951 -18.903 -4.649 1.00 69.25 292 ALA A O 1
ATOM 2290 N N . ARG A 1 293 ? -16.424 -16.811 -4.011 1.00 70.44 293 ARG A N 1
ATOM 2291 C CA . ARG A 1 293 ? -17.204 -16.125 -5.061 1.00 70.44 293 ARG A CA 1
ATOM 2292 C C . ARG A 1 293 ? -16.707 -16.485 -6.462 1.00 70.44 293 ARG A C 1
ATOM 2294 O O . ARG A 1 293 ? -17.483 -16.948 -7.292 1.00 70.44 293 ARG A O 1
ATOM 2301 N N . LEU A 1 294 ? -15.399 -16.381 -6.709 1.00 70.25 294 LEU A N 1
ATOM 2302 C CA . LEU A 1 294 ? -14.808 -16.717 -8.009 1.00 70.25 294 LEU A CA 1
ATOM 2303 C C . LEU A 1 294 ? -14.966 -18.196 -8.349 1.00 70.25 294 LEU A C 1
ATOM 2305 O O . LEU A 1 294 ? -15.111 -18.539 -9.521 1.00 70.25 294 LEU A O 1
ATOM 2309 N N . GLN A 1 295 ? -14.924 -19.082 -7.353 1.00 71.31 295 GLN A N 1
ATOM 2310 C CA . GLN A 1 295 ? -15.188 -20.499 -7.571 1.00 71.31 295 GLN A CA 1
ATOM 2311 C C . GLN A 1 295 ? -16.652 -20.736 -7.965 1.00 71.31 295 GLN A C 1
ATOM 2313 O O . GLN A 1 295 ? -16.897 -21.448 -8.937 1.00 71.31 295 GLN A O 1
ATOM 2318 N N . ALA A 1 296 ? -17.608 -20.111 -7.269 1.00 72.94 296 ALA A N 1
ATOM 2319 C CA . ALA A 1 296 ? -19.034 -20.211 -7.584 1.00 72.94 296 ALA A CA 1
ATOM 2320 C C . ALA A 1 296 ? -19.369 -19.668 -8.985 1.00 72.94 296 ALA A C 1
ATOM 2322 O O . ALA A 1 296 ? -20.215 -20.224 -9.680 1.00 72.94 296 ALA A O 1
ATOM 2323 N N . GLU A 1 297 ? -18.664 -18.625 -9.424 1.00 67.25 297 GLU A N 1
ATOM 2324 C CA . GLU A 1 297 ? -18.810 -18.031 -10.758 1.00 67.25 297 GLU A CA 1
ATOM 2325 C C . GLU A 1 297 ? -18.036 -18.780 -11.860 1.00 67.25 297 GLU A C 1
ATOM 2327 O O . GLU A 1 297 ? -18.100 -18.396 -13.026 1.00 67.25 297 GLU A O 1
ATOM 2332 N N . GLY A 1 298 ? -17.271 -19.826 -11.523 1.00 70.00 298 GLY A N 1
ATOM 2333 C CA . GLY A 1 298 ? -16.411 -20.534 -12.480 1.00 70.00 298 GLY A CA 1
ATOM 2334 C C . GLY A 1 298 ? -15.233 -19.698 -13.002 1.00 70.00 298 GLY A C 1
ATOM 2335 O O . GLY A 1 298 ? -14.607 -20.062 -13.995 1.00 70.00 298 GLY A O 1
ATOM 2336 N N . LYS A 1 299 ? -14.916 -18.583 -12.334 1.00 67.94 299 LYS A N 1
ATOM 2337 C CA . LYS A 1 299 ? -13.850 -17.633 -12.694 1.00 67.94 299 LYS A CA 1
ATOM 2338 C C . LYS A 1 299 ? -12.538 -17.887 -11.946 1.00 67.94 299 LYS A C 1
ATOM 2340 O O . LYS A 1 299 ? -11.516 -17.279 -12.263 1.00 67.94 299 LYS A O 1
ATOM 2345 N N . ARG A 1 300 ? -12.518 -18.789 -10.954 1.00 69.19 300 ARG A N 1
ATOM 2346 C CA . ARG A 1 300 ? -11.289 -19.158 -10.233 1.00 69.19 300 ARG A CA 1
ATOM 2347 C C . ARG A 1 300 ? -10.442 -20.119 -11.067 1.00 69.19 300 ARG A C 1
ATOM 2349 O O . ARG A 1 300 ? -10.731 -21.310 -11.135 1.00 69.19 300 ARG A O 1
ATOM 2356 N N . ASN A 1 301 ? -9.342 -19.620 -11.627 1.00 63.38 301 ASN A N 1
ATOM 2357 C CA . ASN A 1 301 ? -8.342 -20.455 -12.287 1.00 63.38 301 ASN A CA 1
ATOM 2358 C C . ASN A 1 301 ? -7.060 -20.562 -11.446 1.00 63.38 301 ASN A C 1
ATOM 2360 O O . ASN A 1 301 ? -6.253 -19.638 -11.399 1.00 63.38 301 ASN A O 1
ATOM 2364 N N . LEU A 1 302 ? -6.877 -21.708 -10.788 1.00 62.69 302 LEU A N 1
ATOM 2365 C CA . LEU A 1 302 ? -5.700 -22.016 -9.970 1.00 62.69 302 LEU A CA 1
ATOM 2366 C C . LEU A 1 302 ? -4.634 -22.832 -10.716 1.00 62.69 302 LEU A C 1
ATOM 2368 O O . LEU A 1 302 ? -3.582 -23.102 -10.145 1.00 62.69 302 LEU A O 1
ATOM 2372 N N . THR A 1 303 ? -4.862 -23.236 -11.974 1.00 58.03 303 THR A N 1
ATOM 2373 C CA . THR A 1 303 ? -3.958 -24.177 -12.664 1.00 58.03 303 THR A CA 1
ATOM 2374 C C . THR A 1 303 ? -2.553 -23.620 -12.857 1.00 58.03 303 THR A C 1
ATOM 2376 O O . THR A 1 303 ? -1.600 -24.385 -12.898 1.00 58.03 303 THR A O 1
ATOM 2379 N N . ARG A 1 304 ? -2.411 -22.291 -12.930 1.00 45.19 304 ARG A N 1
ATOM 2380 C CA . ARG A 1 304 ? -1.113 -21.606 -13.043 1.00 45.19 304 ARG A CA 1
ATOM 2381 C C . ARG A 1 304 ? -0.352 -21.499 -11.718 1.00 45.19 304 ARG A C 1
ATOM 2383 O O . ARG A 1 304 ? 0.825 -21.172 -11.733 1.00 45.19 304 ARG A O 1
ATOM 2390 N N . MET A 1 305 ? -1.017 -21.748 -10.590 1.00 45.25 305 MET A N 1
ATOM 2391 C CA . MET A 1 305 ? -0.404 -21.758 -9.254 1.00 45.25 305 MET A CA 1
ATOM 2392 C C . MET A 1 305 ? 0.062 -23.162 -8.843 1.00 45.25 305 MET A C 1
ATOM 2394 O O . MET A 1 305 ? 0.580 -23.347 -7.744 1.00 45.25 305 MET A O 1
ATOM 2398 N N . LEU A 1 306 ? -0.141 -24.163 -9.703 1.00 49.22 306 LEU A N 1
ATOM 2399 C CA . LEU A 1 306 ? 0.315 -25.526 -9.480 1.00 49.22 306 LEU A CA 1
ATOM 2400 C C . LEU A 1 306 ? 1.711 -25.693 -10.065 1.00 49.22 306 LEU A C 1
ATOM 2402 O O . LEU A 1 306 ? 1.938 -25.384 -11.231 1.00 49.22 306 LEU A O 1
ATOM 2406 N N . ALA A 1 307 ? 2.631 -26.225 -9.263 1.00 51.69 307 ALA A N 1
ATOM 2407 C CA . ALA A 1 307 ? 3.881 -26.743 -9.799 1.00 51.69 307 ALA A CA 1
ATOM 2408 C C . ALA A 1 307 ? 3.583 -27.879 -10.793 1.00 51.69 307 ALA A C 1
ATOM 2410 O O . ALA A 1 307 ? 2.626 -28.639 -10.601 1.00 51.69 307 ALA A O 1
ATOM 2411 N N . ASP A 1 308 ? 4.414 -28.011 -11.827 1.00 56.91 308 ASP A N 1
ATOM 2412 C CA . ASP A 1 308 ? 4.247 -29.029 -12.864 1.00 56.91 308 ASP A CA 1
ATOM 2413 C C . ASP A 1 308 ? 4.002 -30.425 -12.263 1.00 56.91 308 ASP A C 1
ATOM 2415 O O . ASP A 1 308 ? 4.725 -30.900 -11.382 1.00 56.91 308 ASP A O 1
ATOM 2419 N N . GLY A 1 309 ? 2.939 -31.086 -12.731 1.00 60.34 309 GLY A N 1
ATOM 2420 C CA . GLY A 1 309 ? 2.552 -32.425 -12.280 1.00 60.34 309 GLY A CA 1
ATOM 2421 C C . GLY A 1 309 ? 1.806 -32.488 -10.940 1.00 60.34 309 GLY A C 1
ATOM 2422 O O . GLY A 1 309 ? 1.574 -33.589 -10.438 1.00 60.34 309 GLY A O 1
ATOM 2423 N N . LYS A 1 310 ? 1.412 -31.353 -10.345 1.00 63.28 310 LYS A N 1
ATOM 2424 C CA . LYS A 1 310 ? 0.577 -31.321 -9.133 1.00 63.28 310 LYS A CA 1
ATOM 2425 C C . LYS A 1 310 ? -0.902 -31.125 -9.468 1.00 63.28 310 LYS A C 1
ATOM 2427 O O . LYS A 1 310 ? -1.265 -30.312 -10.312 1.00 63.28 310 LYS A O 1
ATOM 2432 N N . SER A 1 311 ? -1.762 -31.877 -8.783 1.00 63.28 311 SER A N 1
ATOM 2433 C CA . SER A 1 311 ? -3.208 -31.656 -8.783 1.00 63.28 311 SER A CA 1
ATOM 2434 C C . SER A 1 311 ? -3.571 -30.504 -7.851 1.00 63.28 311 SER A C 1
ATOM 2436 O O . SER A 1 311 ? -2.830 -30.205 -6.911 1.00 63.28 311 SER A O 1
ATOM 2438 N N . LEU A 1 312 ? -4.730 -29.885 -8.085 1.00 57.00 312 LEU A N 1
ATOM 2439 C CA . LEU A 1 312 ? -5.283 -28.916 -7.145 1.00 57.00 312 LEU A CA 1
ATOM 2440 C C . LEU A 1 312 ? -5.442 -29.592 -5.779 1.00 57.00 312 LEU A C 1
ATOM 2442 O O . LEU A 1 312 ? -6.038 -30.673 -5.728 1.00 57.00 312 LEU A O 1
ATOM 2446 N N . PRO A 1 313 ? -4.902 -29.019 -4.689 1.00 57.31 313 PRO A N 1
ATOM 2447 C CA . PRO A 1 313 ? -5.309 -29.456 -3.366 1.00 57.31 313 PRO A CA 1
ATOM 2448 C C . PRO A 1 313 ? -6.825 -29.252 -3.248 1.00 57.31 313 PRO A C 1
ATOM 2450 O O . PRO A 1 313 ? -7.352 -28.238 -3.713 1.00 57.31 313 PRO A O 1
ATOM 2453 N N . GLU A 1 314 ? -7.521 -30.239 -2.677 1.00 51.56 314 GLU A N 1
ATOM 2454 C CA . GLU A 1 314 ? -8.942 -30.114 -2.337 1.00 51.56 314 GLU A CA 1
ATOM 2455 C C . GLU A 1 314 ? -9.160 -28.795 -1.575 1.00 51.56 314 GLU A C 1
ATOM 2457 O O . GLU A 1 314 ? -8.331 -28.463 -0.719 1.00 51.56 314 GLU A O 1
ATOM 2462 N N . PRO A 1 315 ? -10.221 -28.021 -1.877 1.00 44.72 315 PRO A N 1
ATOM 2463 C CA . PRO A 1 315 ? -10.469 -26.732 -1.245 1.00 44.72 315 PRO A CA 1
ATOM 2464 C C . PRO A 1 315 ? -10.699 -26.933 0.256 1.00 44.72 315 PRO A C 1
ATOM 2466 O O . PRO A 1 315 ? -11.788 -27.267 0.719 1.00 44.72 315 PRO A O 1
ATOM 2469 N N . GLY A 1 316 ? -9.628 -26.762 1.021 1.00 38.38 316 GLY A N 1
ATOM 2470 C CA . GLY A 1 316 ? -9.583 -26.948 2.457 1.00 38.38 316 GLY A CA 1
ATOM 2471 C C . GLY A 1 316 ? -8.920 -25.741 3.088 1.00 38.38 316 GLY A C 1
ATOM 2472 O O . GLY A 1 316 ? -7.703 -25.705 3.169 1.00 38.38 316 GLY A O 1
ATOM 2473 N N . ARG A 1 317 ? -9.765 -24.797 3.524 1.00 36.06 317 ARG A N 1
ATOM 2474 C CA . ARG A 1 317 ? -9.501 -23.708 4.482 1.00 36.06 317 ARG A CA 1
ATOM 2475 C C . ARG A 1 317 ? -8.297 -22.825 4.132 1.00 36.06 317 ARG A C 1
ATOM 2477 O O . ARG A 1 317 ? -7.147 -23.187 4.352 1.00 36.06 317 ARG A O 1
ATOM 2484 N N . GLY A 1 318 ? -8.589 -21.628 3.623 1.00 32.44 318 GLY A N 1
ATOM 2485 C CA . GLY A 1 318 ? -7.609 -20.548 3.570 1.00 32.44 318 GLY A CA 1
ATOM 2486 C C . GLY A 1 318 ? -6.935 -20.345 4.927 1.00 32.44 318 GLY A C 1
ATOM 2487 O O . GLY A 1 318 ? -7.564 -20.556 5.959 1.00 32.44 318 GLY A O 1
ATOM 2488 N N . TRP A 1 319 ? -5.639 -20.032 4.877 1.00 30.91 319 TRP A N 1
ATOM 2489 C CA . TRP A 1 319 ? -4.796 -19.373 5.884 1.00 30.91 319 TRP A CA 1
ATOM 2490 C C . TRP A 1 319 ? -5.106 -19.547 7.378 1.00 30.91 319 TRP A C 1
ATOM 2492 O O . TRP A 1 319 ? -4.792 -18.661 8.150 1.00 30.91 319 TRP A O 1
ATOM 2502 N N . TYR A 1 320 ? -5.621 -20.690 7.816 1.00 27.55 320 TYR A N 1
ATOM 2503 C CA . TYR A 1 320 ? -5.619 -21.128 9.209 1.00 27.55 320 TYR A CA 1
ATOM 2504 C C . TYR A 1 320 ? -5.673 -22.658 9.223 1.00 27.55 320 TYR A C 1
ATOM 2506 O O . TYR A 1 320 ? -6.729 -23.263 9.004 1.00 27.55 320 TYR A O 1
ATOM 2514 N N . VAL A 1 321 ? -4.520 -23.277 9.477 1.00 24.58 321 VAL A N 1
ATOM 2515 C CA . VAL A 1 321 ? -4.436 -24.628 10.048 1.00 24.58 321 VAL A CA 1
ATOM 2516 C C . VAL A 1 321 ? -3.775 -24.502 11.405 1.00 24.58 321 VAL A C 1
ATOM 2518 O O . VAL A 1 321 ? -2.712 -23.847 11.456 1.00 24.58 321 VAL A O 1
#

Nearest PDB structures (foldseek):
  3ijd-assembly2_B-2  TM=4.548E-01  e=2.440E+00  Acetivibrio thermocellus ATCC 27405
  6cer-assembly1_C  TM=4.214E-01  e=3.976E+00  Homo sapiens
  3exh-assembly2_G  TM=4.830E-01  e=3.976E+00  Homo sapiens
  3exg-assembly6_W  TM=4.957E-01  e=8.271E+00  Homo sapiens

Radius of gyration: 20.98 Å; Cα contacts (8 Å, |Δi|>4): 525; chains: 1; bounding box: 57×49×56 Å

Solvent-accessible surface area (backbone atoms only — not comparable to full-atom values): 18204 Å² total; per-residue (Å²): 96,74,92,60,66,43,43,10,67,51,27,39,54,6,58,79,68,76,43,55,57,30,33,59,55,61,49,44,55,38,53,59,45,48,95,81,51,56,51,80,98,44,47,56,76,30,26,32,27,47,98,40,54,49,75,48,89,53,50,48,48,54,70,63,57,52,48,50,50,33,21,76,68,54,58,93,76,72,46,76,47,74,56,89,49,79,83,56,50,57,60,49,51,63,68,31,66,86,37,41,39,67,88,66,50,49,32,48,55,49,39,30,43,30,37,56,28,88,80,40,60,41,56,67,60,46,56,67,34,71,62,46,44,50,30,57,77,67,73,47,58,51,29,35,29,44,31,45,50,42,73,48,48,79,76,48,69,48,36,61,27,46,56,50,38,25,61,34,93,37,35,64,38,37,34,42,62,57,24,38,80,83,16,61,44,42,59,33,54,50,35,39,56,50,38,52,74,69,70,80,46,64,34,60,45,37,25,32,66,45,47,78,48,65,67,69,79,77,79,50,96,60,43,68,74,56,78,89,59,76,79,68,97,53,65,54,58,99,73,30,22,28,30,78,41,89,62,30,62,67,41,52,44,34,75,74,16,55,90,39,20,73,82,49,40,41,43,38,50,34,66,72,58,50,66,73,70,68,54,72,49,70,50,55,83,60,60,62,62,48,52,52,50,30,49,75,70,71,68,60,79,60,73,87,78,44,61,90,94,54,75,82,76,75,97,70,68,74,99,68,133